Protein AF-A0A1W9PJG3-F1 (afdb_monomer_lite)

Secondary structure (DSSP, 8-state):
--HHHHHHTT-EEE-TTSSEEEPPP------TTGGGGHHHHSSSPEEEEETTTGGGS---GGGEEEE--SS----BHHHHHHHHHH-SS---EEEEESHHHHHHHHHHHHHHT--EEEEESSS--SGGG-SEEEEEETTEEEEEE----S----HHHHHHHHHHHHTT-PPPPHHHHHHHHHHHHHHHHHHHHTT---------HHHHHHHHHHHHGGGHHHHHHHHHHH-PPP---HHHHHHHHHHHHHHHHHHHHHHHHHTTHHHHHTTS-HHHHHHHHHHGGGS-SS--HHHHHHHTT-HHHHHHHHHHHHHHTT---

Structure (mmCIF, N/CA/C/O backbone):
data_AF-A0A1W9PJG3-F1
#
_entry.id   AF-A0A1W9PJG3-F1
#
loop_
_atom_site.group_PDB
_atom_site.id
_atom_site.type_symbol
_atom_site.label_atom_id
_atom_site.label_alt_id
_atom_site.label_comp_id
_atom_site.label_asym_id
_atom_site.label_entity_id
_atom_site.label_seq_id
_atom_site.pdbx_PDB_ins_code
_atom_site.Cartn_x
_atom_site.Cartn_y
_atom_site.Cartn_z
_atom_site.occupancy
_atom_site.B_iso_or_equiv
_atom_site.auth_seq_id
_atom_site.auth_comp_id
_atom_site.auth_asym_id
_atom_site.auth_atom_id
_atom_site.pdbx_PDB_model_num
ATOM 1 N N . MET A 1 1 ? -5.455 -23.254 -1.696 1.00 36.19 1 MET A N 1
ATOM 2 C CA . MET A 1 1 ? -4.516 -22.138 -1.493 1.00 36.19 1 MET A CA 1
ATOM 3 C C . MET A 1 1 ? -4.972 -20.814 -2.132 1.00 36.19 1 MET A C 1
ATOM 5 O O . MET A 1 1 ? -4.404 -19.806 -1.765 1.00 36.19 1 MET A O 1
ATOM 9 N N . TRP A 1 2 ? -6.009 -20.754 -3.000 1.00 40.84 2 TRP A N 1
ATOM 10 C CA . TRP A 1 2 ? -6.452 -19.476 -3.623 1.00 40.84 2 TRP A CA 1
ATOM 11 C C . TRP A 1 2 ? -7.976 -19.276 -3.792 1.00 40.84 2 TRP A C 1
ATOM 13 O O . TRP A 1 2 ? -8.399 -18.352 -4.481 1.00 40.84 2 TRP A O 1
ATOM 23 N N . LYS A 1 3 ? -8.831 -20.094 -3.155 1.00 38.19 3 LYS A N 1
ATOM 24 C CA . LYS A 1 3 ? -10.289 -20.100 -3.426 1.00 38.19 3 LYS A CA 1
ATOM 25 C C . LYS A 1 3 ? -10.962 -18.727 -3.263 1.00 38.19 3 LYS A C 1
ATOM 27 O O . LYS A 1 3 ? -11.782 -18.357 -4.092 1.00 38.19 3 LYS A O 1
ATOM 32 N N . LEU A 1 4 ? -10.563 -17.941 -2.261 1.00 40.38 4 LEU A N 1
ATOM 33 C CA . LEU A 1 4 ? -11.134 -16.611 -2.015 1.00 40.38 4 LEU A CA 1
ATOM 34 C C . LEU A 1 4 ? -10.743 -15.578 -3.094 1.00 40.38 4 LEU A C 1
ATOM 36 O O . LEU A 1 4 ? -11.525 -14.682 -3.411 1.00 40.38 4 LEU A O 1
ATOM 40 N N . PHE A 1 5 ? -9.544 -15.701 -3.676 1.00 42.94 5 PHE A N 1
ATOM 41 C CA . PHE A 1 5 ? -9.080 -14.820 -4.750 1.00 42.94 5 PHE A CA 1
ATOM 42 C C . PHE A 1 5 ? -9.839 -15.111 -6.046 1.00 42.94 5 PHE A C 1
ATOM 44 O O . PHE A 1 5 ? -10.380 -14.190 -6.653 1.00 42.94 5 PHE A O 1
ATOM 51 N N . ASP A 1 6 ? -9.975 -16.377 -6.432 1.00 52.06 6 ASP A N 1
ATOM 52 C CA . ASP A 1 6 ? -10.710 -16.756 -7.647 1.00 52.06 6 ASP A CA 1
ATOM 53 C C . ASP A 1 6 ? -12.203 -16.385 -7.569 1.00 52.06 6 ASP A C 1
ATOM 55 O O . ASP A 1 6 ? -12.835 -16.063 -8.575 1.00 52.06 6 ASP A O 1
ATOM 59 N N . GLU A 1 7 ? -12.766 -16.351 -6.359 1.00 54.91 7 GLU A N 1
ATOM 60 C CA . GLU A 1 7 ? -14.172 -16.033 -6.123 1.00 54.91 7 GLU A CA 1
ATOM 61 C C . GLU A 1 7 ? -14.529 -14.543 -6.247 1.00 54.91 7 GLU A C 1
ATOM 63 O O . GLU A 1 7 ? -15.710 -14.234 -6.400 1.00 54.91 7 GLU A O 1
ATOM 68 N N . ILE A 1 8 ? -13.578 -13.606 -6.181 1.00 54.88 8 ILE A N 1
ATOM 69 C CA . ILE A 1 8 ? -13.879 -12.155 -6.101 1.00 54.88 8 ILE A CA 1
ATOM 70 C C . ILE A 1 8 ? -13.424 -11.394 -7.358 1.00 54.88 8 ILE A C 1
ATOM 72 O O . ILE A 1 8 ? -13.927 -10.319 -7.687 1.00 54.88 8 ILE A O 1
ATOM 76 N N . VAL A 1 9 ? -12.493 -11.968 -8.105 1.00 58.34 9 VAL A N 1
ATOM 77 C CA . VAL A 1 9 ? -11.809 -11.356 -9.242 1.00 58.34 9 VAL A CA 1
ATOM 78 C C . VAL A 1 9 ? -12.692 -11.279 -10.483 1.00 58.34 9 VAL A C 1
ATOM 80 O O . VAL A 1 9 ? -13.326 -12.254 -10.863 1.00 58.34 9 VAL A O 1
ATOM 83 N N . GLY A 1 10 ? -12.724 -10.123 -11.153 1.00 63.19 10 GLY A N 1
ATOM 84 C CA . GLY A 1 10 ? -13.566 -9.923 -12.338 1.00 63.19 10 GLY A CA 1
ATOM 85 C C . GLY A 1 10 ? -15.056 -9.736 -12.025 1.00 63.19 10 GLY A C 1
ATOM 86 O O . GLY A 1 10 ? -15.847 -9.542 -12.948 1.00 63.19 10 GLY A O 1
ATOM 87 N N . LYS A 1 11 ? -15.468 -9.770 -10.746 1.00 73.62 11 LYS A N 1
ATOM 88 C CA . LYS A 1 11 ? -16.873 -9.600 -10.361 1.00 73.62 11 LYS A CA 1
ATOM 89 C C . LYS A 1 11 ? -17.293 -8.137 -10.336 1.00 73.62 11 LYS A C 1
ATOM 91 O O . LYS A 1 11 ? -16.550 -7.240 -9.939 1.00 73.62 11 LYS A O 1
ATOM 96 N N . THR A 1 12 ? -18.546 -7.928 -10.718 1.00 75.25 12 THR A N 1
ATOM 97 C CA . THR A 1 12 ? -19.243 -6.651 -10.594 1.00 75.25 12 THR A CA 1
ATOM 98 C C . THR A 1 12 ? -20.114 -6.680 -9.342 1.00 75.25 12 THR A C 1
ATOM 100 O O . THR A 1 12 ? -20.941 -7.571 -9.174 1.00 75.25 12 THR A O 1
ATOM 103 N N . ILE A 1 13 ? -19.923 -5.707 -8.459 1.00 78.69 13 ILE A N 1
ATOM 104 C CA . ILE A 1 13 ? -20.579 -5.585 -7.161 1.00 78.69 13 ILE A CA 1
ATOM 105 C C . ILE A 1 13 ? -21.492 -4.359 -7.208 1.00 78.69 13 ILE A C 1
ATOM 107 O O . ILE A 1 13 ? -21.027 -3.228 -7.370 1.00 78.69 13 ILE A O 1
ATOM 111 N N . LYS A 1 14 ? -22.800 -4.569 -7.038 1.00 77.56 14 LYS A N 1
ATOM 112 C CA . LYS A 1 14 ? -23.733 -3.480 -6.726 1.00 77.56 14 LYS A CA 1
ATOM 113 C C . LYS A 1 14 ? -23.545 -3.128 -5.253 1.00 77.56 14 LYS A C 1
ATOM 115 O O . LYS A 1 14 ? -23.873 -3.933 -4.391 1.00 77.56 14 LYS A O 1
ATOM 120 N N . CYS A 1 15 ? -22.943 -1.976 -4.981 1.00 69.56 15 CYS A N 1
ATOM 121 C CA . CYS A 1 15 ? -22.614 -1.559 -3.624 1.00 69.56 15 CYS A CA 1
ATOM 122 C C . CYS A 1 15 ? -23.760 -0.753 -3.012 1.00 69.56 15 CYS A C 1
ATOM 124 O O . CYS A 1 15 ? -24.433 0.016 -3.699 1.00 69.56 15 CYS A O 1
ATOM 126 N N . GLU A 1 16 ? -23.913 -0.867 -1.698 1.00 64.25 16 GLU A N 1
ATOM 127 C CA . GLU A 1 16 ? -24.859 -0.095 -0.886 1.00 64.25 16 GLU A CA 1
ATOM 128 C C . GLU A 1 16 ? -24.642 1.425 -0.994 1.00 64.25 16 GLU A C 1
ATOM 130 O O . GLU A 1 16 ? -25.547 2.203 -0.715 1.00 64.25 16 GLU A O 1
ATOM 135 N N . CYS A 1 17 ? -23.480 1.874 -1.490 1.00 72.88 17 CYS A N 1
ATOM 136 C CA . CYS A 1 17 ? -23.232 3.283 -1.812 1.00 72.88 17 CYS A CA 1
ATOM 137 C C . CYS A 1 17 ? -23.979 3.792 -3.066 1.00 72.88 17 CYS A C 1
ATOM 139 O O . CYS A 1 17 ? -23.801 4.945 -3.463 1.00 72.88 17 CYS A O 1
ATOM 141 N N . GLY A 1 18 ? -24.762 2.935 -3.732 1.00 70.00 18 GLY A N 1
ATOM 142 C CA . GLY A 1 18 ? -25.510 3.256 -4.951 1.00 70.00 18 GLY A CA 1
ATOM 143 C C . GLY A 1 18 ? -24.679 3.203 -6.236 1.00 70.00 18 GLY A C 1
ATOM 144 O O . GLY A 1 18 ? -25.197 3.494 -7.312 1.00 70.00 18 GLY A O 1
ATOM 145 N N . ARG A 1 19 ? -23.394 2.827 -6.154 1.00 69.38 19 ARG A N 1
ATOM 146 C CA . ARG A 1 19 ? -22.499 2.679 -7.312 1.00 69.38 19 ARG A CA 1
ATOM 147 C C . ARG A 1 19 ? -22.237 1.215 -7.638 1.00 69.38 19 ARG A C 1
ATOM 149 O O . ARG A 1 19 ? -22.293 0.328 -6.784 1.00 69.38 19 ARG A O 1
ATOM 156 N N . VAL A 1 20 ? -21.888 0.981 -8.896 1.00 71.44 20 VAL A N 1
ATOM 157 C CA . VAL A 1 20 ? -21.397 -0.308 -9.378 1.00 71.44 20 VAL A CA 1
ATOM 158 C C . VAL A 1 20 ? -19.874 -0.313 -9.275 1.00 71.44 20 VAL A C 1
ATOM 160 O O . VAL A 1 20 ? -19.207 0.541 -9.857 1.00 71.44 20 VAL A O 1
ATOM 163 N N . HIS A 1 21 ? -19.326 -1.261 -8.522 1.00 61.06 21 HIS A N 1
ATOM 164 C CA . HIS A 1 21 ? -17.888 -1.473 -8.386 1.00 61.06 21 HIS A CA 1
ATOM 165 C C . HIS A 1 21 ? -17.486 -2.712 -9.172 1.00 61.06 21 HIS A C 1
ATOM 167 O O . HIS A 1 21 ? -18.188 -3.714 -9.144 1.00 61.06 21 HIS A O 1
ATOM 173 N N . ILE A 1 22 ? -16.351 -2.662 -9.856 1.00 62.59 22 ILE A N 1
ATOM 174 C CA . ILE A 1 22 ? -15.828 -3.797 -10.618 1.00 62.59 22 ILE A CA 1
ATOM 175 C C . ILE A 1 22 ? -14.481 -4.166 -10.011 1.00 62.59 22 ILE A C 1
ATOM 177 O O . ILE A 1 22 ? -13.624 -3.298 -9.841 1.00 62.59 22 ILE A O 1
ATOM 181 N N . VAL A 1 23 ? -14.302 -5.440 -9.669 1.00 59.00 23 VAL A N 1
ATOM 182 C CA . VAL A 1 23 ? -13.004 -5.975 -9.257 1.00 59.00 23 VAL A CA 1
ATOM 183 C C . VAL A 1 23 ? -12.217 -6.306 -10.531 1.00 59.00 23 VAL A C 1
ATOM 185 O O . VAL A 1 23 ? -12.669 -7.159 -11.294 1.00 59.00 23 VAL A O 1
ATOM 188 N N . PRO A 1 24 ? -11.065 -5.664 -10.796 1.00 59.16 24 PRO A N 1
ATOM 189 C CA . PRO A 1 24 ? -10.288 -5.901 -12.014 1.00 59.16 24 PRO A CA 1
ATOM 190 C C . PRO A 1 24 ? -9.875 -7.369 -12.132 1.00 59.16 24 PRO A C 1
ATOM 192 O O . PRO A 1 24 ? -9.535 -7.994 -11.125 1.00 59.16 24 PRO A O 1
ATOM 195 N N . LYS A 1 25 ? -9.872 -7.927 -13.345 1.00 65.12 25 LYS A N 1
ATOM 196 C CA . LYS A 1 25 ? -9.282 -9.244 -13.601 1.00 65.12 25 LYS A CA 1
ATOM 197 C C . LYS A 1 25 ? -7.777 -9.077 -13.812 1.00 65.12 25 LYS A C 1
ATOM 199 O O . LYS A 1 25 ? -7.369 -8.275 -14.638 1.00 65.12 25 LYS A O 1
ATOM 204 N N . ILE A 1 26 ? -6.979 -9.778 -13.013 1.00 62.91 26 ILE A N 1
ATOM 205 C CA . ILE A 1 26 ? -5.509 -9.734 -13.038 1.00 62.91 26 ILE A CA 1
ATOM 206 C C . ILE A 1 26 ? -5.040 -11.143 -12.767 1.00 62.91 26 ILE A C 1
ATOM 208 O O . ILE A 1 26 ? -5.485 -11.743 -11.782 1.00 62.91 26 ILE A O 1
ATOM 212 N N . ASP A 1 27 ? -4.132 -11.617 -13.591 1.00 61.94 27 ASP A N 1
ATOM 213 C CA . ASP A 1 27 ? -3.524 -12.920 -13.416 1.00 61.94 27 ASP A CA 1
ATOM 214 C C . ASP A 1 27 ? -2.181 -12.725 -12.704 1.00 61.94 27 ASP A C 1
ATOM 216 O O . ASP A 1 27 ? -1.397 -11.843 -13.058 1.00 61.94 27 ASP A O 1
ATOM 220 N N . PHE A 1 28 ? -1.956 -13.496 -11.641 1.00 58.34 28 PHE A N 1
ATOM 221 C CA . PHE A 1 28 ? -0.690 -13.514 -10.915 1.00 58.34 28 PHE A CA 1
ATOM 222 C C . PHE A 1 28 ? 0.051 -14.784 -11.304 1.00 58.34 28 PHE A C 1
ATOM 224 O O . PHE A 1 28 ? -0.503 -15.877 -11.195 1.00 58.34 28 PHE A O 1
ATOM 231 N N . VAL A 1 29 ? 1.293 -14.635 -11.753 1.00 55.56 29 VAL A N 1
ATOM 232 C CA . VAL A 1 29 ? 2.140 -15.753 -12.167 1.00 55.56 29 VAL A CA 1
ATOM 233 C C . VAL A 1 29 ? 3.398 -15.736 -11.315 1.00 55.56 29 VAL A C 1
ATOM 235 O O . VAL A 1 29 ? 4.101 -14.729 -11.258 1.00 55.56 29 VAL A O 1
ATOM 238 N N . PHE A 1 30 ? 3.649 -16.853 -10.639 1.00 53.94 30 PHE A N 1
ATOM 239 C CA . PHE A 1 30 ? 4.848 -17.090 -9.846 1.00 53.94 30 PHE A CA 1
ATOM 240 C C . PHE A 1 30 ? 5.540 -18.315 -10.428 1.00 53.94 30 PHE A C 1
ATOM 242 O O . PHE A 1 30 ? 5.021 -19.425 -10.332 1.00 53.94 30 PHE A O 1
ATOM 249 N N . GLU A 1 31 ? 6.687 -18.102 -11.059 1.00 52.38 31 GLU A N 1
ATOM 250 C CA . GLU A 1 31 ? 7.469 -19.160 -11.686 1.00 52.38 31 GLU A CA 1
ATOM 251 C C . GLU A 1 31 ? 8.951 -18.890 -11.430 1.00 52.38 31 GLU A C 1
ATOM 253 O O . GLU A 1 31 ? 9.433 -17.766 -11.607 1.00 52.38 31 GLU A O 1
ATOM 258 N N . ASP A 1 32 ? 9.664 -19.913 -10.963 1.00 50.78 32 ASP A N 1
ATOM 259 C CA . ASP A 1 32 ? 11.095 -19.804 -10.706 1.00 50.78 32 ASP A CA 1
ATOM 260 C C . ASP A 1 32 ? 11.864 -19.627 -12.021 1.00 50.78 32 ASP A C 1
ATOM 262 O O . ASP A 1 32 ? 11.580 -20.274 -13.028 1.00 50.78 32 ASP A O 1
ATOM 266 N N . GLY A 1 33 ? 12.834 -18.714 -12.031 1.00 62.12 33 GLY A N 1
ATOM 267 C CA . GLY A 1 33 ? 13.672 -18.460 -13.204 1.00 62.12 33 GLY A CA 1
ATOM 268 C C . GLY A 1 33 ? 12.980 -17.803 -14.409 1.00 62.12 33 GLY A C 1
ATOM 269 O O . GLY A 1 33 ? 13.635 -17.645 -15.441 1.00 62.12 33 GLY A O 1
ATOM 270 N N . ILE A 1 34 ? 11.719 -17.359 -14.301 1.00 70.62 34 ILE A N 1
ATOM 271 C CA . ILE A 1 34 ? 10.967 -16.747 -15.418 1.00 70.62 34 ILE A CA 1
ATOM 272 C C . ILE A 1 34 ? 11.655 -15.511 -16.023 1.00 70.62 34 ILE A C 1
ATOM 274 O O . ILE A 1 34 ? 11.485 -15.224 -17.207 1.00 70.62 34 ILE A O 1
ATOM 278 N N . SER A 1 35 ? 12.499 -14.812 -15.254 1.00 71.50 35 SER A N 1
ATOM 279 C CA . SER A 1 35 ? 13.315 -13.697 -15.754 1.00 71.50 35 SER A CA 1
ATOM 280 C C . SER A 1 35 ? 14.202 -14.089 -16.938 1.00 71.50 35 SER A C 1
ATOM 282 O O . SER A 1 35 ? 14.468 -13.243 -17.785 1.00 71.50 35 SER A O 1
ATOM 284 N N . LYS A 1 36 ? 14.615 -15.361 -17.037 1.00 77.88 36 LYS A N 1
ATOM 285 C CA . LYS A 1 36 ? 15.442 -15.898 -18.130 1.00 77.88 36 LYS A CA 1
ATOM 286 C C . LYS A 1 36 ? 14.659 -16.255 -19.394 1.00 77.88 36 LYS A C 1
ATOM 288 O O . LYS A 1 36 ? 15.276 -16.654 -20.364 1.00 77.88 36 LYS A O 1
ATOM 293 N N . ASN A 1 37 ? 13.330 -16.167 -19.369 1.00 74.75 37 ASN A N 1
ATOM 294 C CA . ASN A 1 37 ? 12.458 -16.508 -20.498 1.00 74.75 37 ASN A CA 1
ATOM 295 C C . ASN A 1 37 ? 11.345 -15.464 -20.694 1.00 74.75 37 ASN A C 1
ATOM 297 O O . ASN A 1 37 ? 10.317 -15.743 -21.319 1.00 74.75 37 ASN A O 1
ATOM 301 N N . LEU A 1 38 ? 11.523 -14.258 -20.152 1.00 77.75 38 LEU A N 1
ATOM 302 C CA . LEU A 1 38 ? 10.471 -13.246 -20.068 1.00 77.75 38 LEU A CA 1
ATOM 303 C C . LEU A 1 38 ? 9.986 -12.802 -21.459 1.00 77.75 38 LEU A C 1
ATOM 305 O O . LEU A 1 38 ? 8.792 -12.581 -21.663 1.00 77.75 38 LEU A O 1
ATOM 309 N N . GLY A 1 39 ? 10.895 -12.754 -22.436 1.00 79.81 39 GLY A N 1
ATOM 310 C CA . GLY A 1 39 ? 10.590 -12.505 -23.843 1.00 79.81 39 GLY A CA 1
ATOM 311 C C . GLY A 1 39 ? 9.705 -13.563 -24.507 1.00 79.81 39 GLY A C 1
ATOM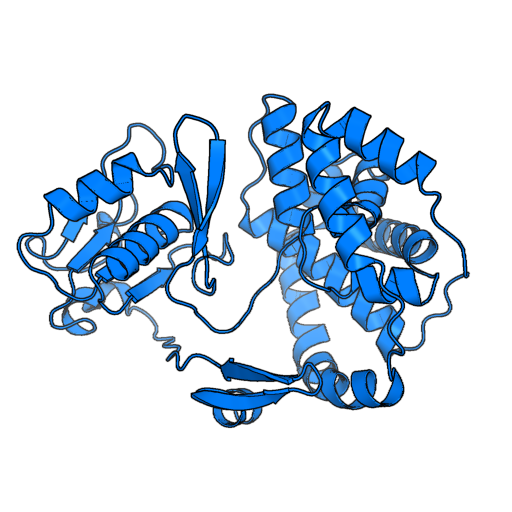 312 O O . GLY A 1 39 ? 8.946 -13.234 -25.412 1.00 79.81 39 GLY A O 1
ATOM 313 N N . SER A 1 40 ? 9.778 -14.819 -24.071 1.00 79.94 40 SER A N 1
ATOM 314 C CA . SER A 1 40 ? 8.923 -15.900 -24.586 1.00 79.94 40 SER A CA 1
ATOM 315 C C . SER A 1 40 ? 7.568 -15.939 -23.880 1.00 79.94 40 SER A C 1
ATOM 317 O O . SER A 1 40 ? 6.567 -16.340 -24.476 1.00 79.94 40 SER A O 1
ATOM 319 N N . PHE A 1 41 ? 7.533 -15.509 -22.616 1.00 77.12 41 PHE A N 1
ATOM 320 C CA . PHE A 1 41 ? 6.313 -15.399 -21.823 1.00 77.12 41 PHE A CA 1
ATOM 321 C C . PHE A 1 41 ? 5.388 -14.291 -22.353 1.00 77.12 41 PHE A C 1
ATOM 323 O O . PHE A 1 41 ? 4.202 -14.531 -22.579 1.00 77.12 41 PHE A O 1
ATOM 330 N N . PHE A 1 42 ? 5.942 -13.104 -22.615 1.00 79.00 42 PHE A N 1
ATOM 331 C CA . PHE A 1 42 ? 5.238 -11.983 -23.244 1.00 79.00 42 PHE A CA 1
ATOM 332 C C . PHE A 1 42 ? 5.542 -11.954 -24.744 1.00 79.00 42 PHE A C 1
ATOM 334 O O . PHE A 1 42 ? 6.650 -11.607 -25.163 1.00 79.00 42 PHE A O 1
ATOM 341 N N . LYS A 1 43 ? 4.570 -12.355 -25.564 1.00 79.62 43 LYS A N 1
ATOM 342 C CA . LYS A 1 43 ? 4.767 -12.654 -26.990 1.00 79.62 43 LYS A CA 1
ATOM 343 C C . LYS A 1 43 ? 4.967 -11.410 -27.849 1.00 79.62 43 LYS A C 1
ATOM 345 O O . LYS A 1 43 ? 5.875 -11.388 -28.673 1.00 79.62 43 LYS A O 1
ATOM 350 N N . ASP A 1 44 ? 4.146 -10.386 -27.639 1.00 87.50 44 ASP A N 1
ATOM 351 C CA . ASP A 1 44 ? 4.041 -9.230 -28.542 1.00 87.50 44 ASP A CA 1
ATOM 352 C C . ASP A 1 44 ? 4.236 -7.888 -27.832 1.00 87.50 44 ASP A C 1
ATOM 354 O O . ASP A 1 44 ? 4.366 -6.850 -28.485 1.00 87.50 44 ASP A O 1
ATOM 358 N N . GLU A 1 45 ? 4.264 -7.898 -26.505 1.00 91.62 45 GLU A N 1
ATOM 359 C CA . GLU A 1 45 ? 4.322 -6.716 -25.666 1.00 91.62 45 GLU A CA 1
ATOM 360 C C . GLU A 1 45 ? 5.664 -5.986 -25.777 1.00 91.62 45 GLU A C 1
ATOM 362 O O . GLU A 1 45 ? 6.702 -6.572 -26.112 1.00 91.62 45 GLU A O 1
ATOM 367 N N . ILE A 1 46 ? 5.623 -4.683 -25.481 1.00 95.12 46 ILE A N 1
ATOM 368 C CA . ILE A 1 46 ? 6.807 -3.828 -25.387 1.00 95.12 46 ILE A CA 1
ATOM 369 C C . ILE A 1 46 ? 7.194 -3.654 -23.921 1.00 95.12 46 ILE A C 1
ATOM 371 O O . ILE A 1 46 ? 6.382 -3.264 -23.080 1.00 95.12 46 ILE A O 1
ATOM 375 N N . PHE A 1 47 ? 8.460 -3.907 -23.623 1.00 93.62 47 PHE A N 1
ATOM 376 C CA . PHE A 1 47 ? 9.019 -3.830 -22.286 1.00 93.62 47 PHE A CA 1
ATOM 377 C C . PHE A 1 47 ? 9.539 -2.428 -21.978 1.00 93.62 47 PHE A C 1
ATOM 379 O O . PHE A 1 47 ? 10.201 -1.808 -22.806 1.00 93.62 47 PHE A O 1
ATOM 386 N N . ILE A 1 48 ? 9.286 -1.938 -20.768 1.00 94.81 48 ILE A N 1
ATOM 387 C CA . ILE A 1 48 ? 9.836 -0.687 -20.241 1.00 94.81 48 ILE A CA 1
ATOM 388 C C . ILE A 1 48 ? 10.766 -1.035 -19.082 1.00 94.81 48 ILE A C 1
ATOM 390 O O . ILE A 1 48 ? 10.303 -1.520 -18.050 1.00 94.81 48 ILE A O 1
ATOM 394 N N . ALA A 1 49 ? 12.060 -0.783 -19.238 1.00 92.69 49 ALA A N 1
ATOM 395 C CA . ALA A 1 49 ? 13.086 -1.113 -18.250 1.00 92.69 49 ALA A CA 1
ATOM 396 C C . ALA A 1 49 ? 14.018 0.082 -18.002 1.00 92.69 49 ALA A C 1
ATOM 398 O O . ALA A 1 49 ? 13.941 1.094 -18.700 1.00 92.69 49 ALA A O 1
ATOM 399 N N . ASP A 1 50 ? 14.910 -0.029 -17.021 1.00 90.69 50 ASP A N 1
ATOM 400 C CA . ASP A 1 50 ? 16.053 0.875 -16.878 1.00 90.69 50 ASP A CA 1
ATOM 401 C C . ASP A 1 50 ? 17.373 0.127 -17.108 1.00 90.69 50 ASP A C 1
ATOM 403 O O . ASP A 1 50 ? 17.402 -1.090 -17.310 1.00 90.69 50 ASP A O 1
ATOM 407 N N . LYS A 1 51 ? 18.483 0.868 -17.086 1.00 89.19 51 LYS A N 1
ATOM 408 C CA . LYS A 1 51 ? 19.832 0.315 -17.278 1.00 89.19 51 LYS A CA 1
ATOM 409 C C . LYS A 1 51 ? 20.229 -0.751 -16.245 1.00 89.19 51 LYS A C 1
ATOM 411 O O . LYS A 1 51 ? 21.152 -1.513 -16.506 1.00 89.19 51 LYS A O 1
ATOM 416 N N . ASN A 1 52 ? 19.580 -0.781 -15.080 1.00 86.25 52 ASN A N 1
ATOM 417 C CA . ASN A 1 52 ? 19.883 -1.707 -13.991 1.00 86.25 52 ASN A CA 1
ATOM 418 C C . ASN A 1 52 ? 19.025 -2.973 -14.081 1.00 86.25 52 ASN A C 1
ATOM 420 O O . ASN A 1 52 ? 19.510 -4.053 -13.765 1.00 86.25 52 ASN A O 1
ATOM 424 N N . THR A 1 53 ? 17.758 -2.852 -14.488 1.00 87.31 53 THR A N 1
ATOM 425 C CA . THR A 1 53 ? 16.822 -3.981 -14.564 1.00 87.31 53 THR A CA 1
ATOM 426 C C . THR A 1 53 ? 16.898 -4.720 -15.888 1.00 87.31 53 THR A C 1
ATOM 428 O O . THR A 1 53 ? 16.724 -5.935 -15.900 1.00 87.31 53 THR A O 1
ATOM 431 N N . PHE A 1 54 ? 17.202 -4.025 -16.987 1.00 90.75 54 PHE A N 1
ATOM 432 C CA . PHE A 1 54 ? 17.306 -4.642 -18.308 1.00 90.75 54 PHE A CA 1
ATOM 433 C C . PHE A 1 54 ? 18.350 -5.776 -18.381 1.00 90.75 54 PHE A C 1
ATOM 435 O O . PHE A 1 54 ? 18.006 -6.836 -18.894 1.00 90.75 54 PHE A O 1
ATOM 442 N N . PRO A 1 55 ? 19.570 -5.653 -17.815 1.00 88.62 55 PRO A N 1
ATOM 443 C CA . PRO A 1 55 ? 20.555 -6.740 -17.852 1.00 88.62 55 PRO A CA 1
ATOM 444 C C . PRO A 1 55 ? 20.177 -7.986 -17.033 1.00 88.62 55 PRO A C 1
ATOM 446 O O . PRO A 1 55 ? 20.867 -8.998 -17.116 1.00 88.62 55 PRO A O 1
ATOM 449 N N . LEU A 1 56 ? 19.131 -7.913 -16.202 1.00 84.25 56 LEU A N 1
ATOM 450 C CA . LEU A 1 56 ? 18.721 -8.992 -15.293 1.00 84.25 56 LEU A CA 1
ATOM 451 C C . LEU A 1 56 ? 17.650 -9.913 -15.892 1.00 84.25 56 LEU A C 1
ATOM 453 O O . LEU A 1 56 ? 17.229 -10.871 -15.241 1.00 84.25 56 LEU A O 1
ATOM 457 N N . VAL A 1 57 ? 17.177 -9.603 -17.097 1.00 83.81 57 VAL A N 1
ATOM 458 C CA . VAL A 1 57 ? 16.063 -10.282 -17.760 1.00 83.81 57 VAL A CA 1
ATOM 459 C C . VAL A 1 57 ? 16.432 -10.631 -19.194 1.00 83.81 57 VAL A C 1
ATOM 461 O O . VAL A 1 57 ? 17.177 -9.908 -19.849 1.00 83.81 57 VAL A O 1
ATOM 464 N N . ASP A 1 58 ? 15.871 -11.724 -19.696 1.00 87.38 58 ASP A N 1
ATOM 465 C CA . ASP A 1 58 ? 15.970 -12.097 -21.101 1.00 87.38 58 ASP A CA 1
ATOM 466 C C . ASP A 1 58 ? 14.734 -11.598 -21.855 1.00 87.38 58 ASP A C 1
ATOM 468 O O . ASP A 1 58 ? 13.649 -12.191 -21.793 1.00 87.38 58 ASP A O 1
ATOM 472 N N . VAL A 1 59 ? 14.887 -10.454 -22.523 1.00 88.44 59 VAL A N 1
ATOM 473 C CA . VAL A 1 59 ? 13.871 -9.863 -23.399 1.00 88.44 59 VAL A CA 1
ATOM 474 C C . VAL A 1 59 ? 14.512 -9.391 -24.705 1.00 88.44 59 VAL A C 1
ATOM 476 O O . VAL A 1 59 ? 15.641 -8.894 -24.681 1.00 88.44 59 VAL A O 1
ATOM 479 N N . PRO A 1 60 ? 13.815 -9.484 -25.853 1.00 88.12 60 PRO A N 1
ATOM 480 C CA . PRO A 1 60 ? 14.399 -9.072 -27.123 1.00 88.12 60 PRO A CA 1
ATOM 481 C C . PRO A 1 60 ? 14.667 -7.567 -27.163 1.00 88.12 60 PRO A C 1
ATOM 483 O O . PRO A 1 60 ? 13.789 -6.758 -26.843 1.00 88.12 60 PRO A O 1
ATOM 486 N N . GLY A 1 61 ? 15.878 -7.188 -27.580 1.00 86.69 61 GLY A N 1
ATOM 487 C CA . GLY A 1 61 ? 16.351 -5.800 -27.583 1.00 86.69 61 GLY A CA 1
ATOM 488 C C . GLY A 1 61 ? 15.495 -4.856 -28.436 1.00 86.69 61 GLY A C 1
ATOM 489 O O . GLY A 1 61 ? 15.359 -3.674 -28.136 1.00 86.69 61 GLY A O 1
ATOM 490 N N . GLU A 1 62 ? 14.859 -5.374 -29.482 1.00 89.06 62 GLU A N 1
ATOM 491 C CA . GLU A 1 62 ? 13.951 -4.635 -30.356 1.00 89.06 62 GLU A CA 1
ATOM 492 C C . GLU A 1 62 ? 12.563 -4.383 -29.744 1.00 89.06 62 GLU A C 1
ATOM 494 O O . GLU A 1 62 ? 11.813 -3.547 -30.257 1.00 89.06 62 GLU A O 1
ATOM 499 N N . ARG A 1 63 ? 12.224 -5.080 -28.649 1.00 91.62 63 ARG A N 1
ATOM 500 C CA . ARG A 1 63 ? 10.957 -4.948 -27.914 1.00 91.62 63 ARG A CA 1
ATOM 501 C C . ARG A 1 63 ? 11.110 -4.249 -26.569 1.00 91.62 63 ARG A C 1
ATOM 503 O O . ARG A 1 63 ? 10.148 -4.216 -25.810 1.00 91.62 63 ARG A O 1
ATOM 510 N N . VAL A 1 64 ? 12.269 -3.669 -26.261 1.00 93.62 64 VAL A N 1
ATOM 511 C CA . VAL A 1 64 ? 12.501 -2.962 -24.996 1.00 93.62 64 VAL A CA 1
ATOM 512 C C . VAL A 1 64 ? 12.792 -1.480 -25.218 1.00 93.62 64 VAL A C 1
ATOM 514 O O . VAL A 1 64 ? 13.562 -1.083 -26.090 1.00 93.62 64 VAL A O 1
ATOM 517 N N . ILE A 1 65 ? 12.173 -0.647 -24.391 1.00 95.12 65 ILE A N 1
ATOM 518 C CA . ILE A 1 65 ? 12.503 0.762 -24.215 1.00 95.12 65 ILE A CA 1
ATOM 519 C C . ILE A 1 65 ? 13.243 0.872 -22.884 1.00 95.12 65 ILE A C 1
ATOM 521 O O . ILE A 1 65 ? 12.668 0.633 -21.820 1.00 95.12 65 ILE A O 1
ATOM 525 N N . VAL A 1 66 ? 14.523 1.234 -22.951 1.00 93.81 66 VAL A N 1
ATOM 526 C CA . VAL A 1 66 ? 15.364 1.438 -21.769 1.00 93.81 66 VAL A CA 1
ATOM 527 C C . VAL A 1 66 ? 15.400 2.925 -21.437 1.00 93.81 66 VAL A C 1
ATOM 529 O O . VAL A 1 66 ? 15.911 3.732 -22.215 1.00 93.81 66 VAL A O 1
ATOM 532 N N . LEU A 1 67 ? 14.853 3.294 -20.281 1.00 91.12 67 LEU A N 1
ATOM 533 C CA . LEU A 1 67 ? 14.915 4.659 -19.770 1.00 91.12 67 LEU A CA 1
ATOM 534 C C . LEU A 1 67 ? 16.268 4.886 -19.090 1.00 91.12 67 LEU A C 1
ATOM 536 O O . LEU A 1 67 ? 16.600 4.239 -18.094 1.00 91.12 67 LEU A O 1
ATOM 540 N N . ASN A 1 68 ? 17.050 5.814 -19.639 1.00 79.50 68 ASN A N 1
ATOM 541 C CA . ASN A 1 68 ? 18.383 6.134 -19.144 1.00 79.50 68 ASN A CA 1
ATOM 542 C C . ASN A 1 68 ? 18.339 7.332 -18.183 1.00 79.50 68 ASN A C 1
ATOM 544 O O . ASN A 1 68 ? 17.939 8.436 -18.561 1.00 79.50 68 ASN A O 1
ATOM 548 N N . ASP A 1 69 ? 18.797 7.102 -16.951 1.00 68.50 69 ASP A N 1
ATOM 549 C CA . ASP A 1 69 ? 19.081 8.132 -15.946 1.00 68.50 69 ASP A CA 1
ATOM 550 C C . ASP A 1 69 ? 20.449 7.880 -15.288 1.00 68.50 69 ASP A C 1
ATOM 552 O O . ASP A 1 69 ? 20.954 6.749 -15.275 1.00 68.50 69 ASP A O 1
ATOM 556 N N . SER A 1 70 ? 21.079 8.933 -14.756 1.00 56.06 70 SER A N 1
ATOM 557 C CA . SER A 1 70 ? 22.411 8.858 -14.131 1.00 56.06 70 SER A CA 1
ATOM 558 C C . SER A 1 70 ? 22.411 7.996 -12.864 1.00 56.06 70 SER A C 1
ATOM 560 O O . SER A 1 70 ? 23.326 7.190 -12.693 1.00 56.06 70 SER A O 1
ATOM 562 N N . GLU A 1 71 ? 21.343 8.049 -12.062 1.00 61.81 71 GLU A N 1
ATOM 563 C CA . GLU A 1 71 ? 21.232 7.302 -10.797 1.00 61.81 71 GLU A CA 1
ATOM 564 C C . GLU A 1 71 ? 19.934 6.484 -10.670 1.00 61.81 71 GLU A C 1
ATOM 566 O O . GLU A 1 71 ? 19.998 5.283 -10.407 1.00 61.81 71 GLU A O 1
ATOM 571 N N . ARG A 1 72 ? 18.755 7.089 -10.890 1.00 71.81 72 ARG A N 1
ATOM 572 C CA 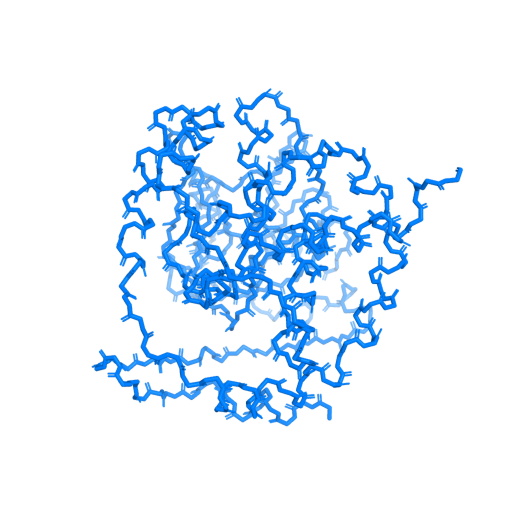. ARG A 1 72 ? 17.444 6.428 -10.727 1.00 71.81 72 ARG A CA 1
ATOM 573 C C . ARG A 1 72 ? 16.381 7.036 -11.641 1.00 71.81 72 ARG A C 1
ATOM 575 O O . ARG A 1 72 ? 16.267 8.253 -11.721 1.00 71.81 72 ARG A O 1
ATOM 582 N N . VAL A 1 73 ? 15.533 6.194 -12.239 1.00 82.31 73 VAL A N 1
ATOM 583 C CA . VAL A 1 73 ? 14.382 6.656 -13.030 1.00 82.31 73 VAL A CA 1
ATOM 584 C C . VAL A 1 73 ? 13.289 7.218 -12.116 1.00 82.31 73 VAL A C 1
ATOM 586 O O . VAL A 1 73 ? 12.772 6.533 -11.223 1.00 82.31 73 VAL A O 1
ATOM 589 N N . LEU A 1 74 ? 12.902 8.468 -12.362 1.00 80.69 74 LEU A N 1
ATOM 590 C CA . LEU A 1 74 ? 11.787 9.128 -11.685 1.00 80.69 74 LEU A CA 1
ATOM 591 C C . LEU A 1 74 ? 10.499 9.018 -12.506 1.00 80.69 74 LEU A C 1
ATOM 593 O O . LEU A 1 74 ? 10.487 9.245 -13.713 1.00 80.69 74 LEU A O 1
ATOM 597 N N . ALA A 1 75 ? 9.391 8.714 -11.829 1.00 83.00 75 ALA A N 1
ATOM 598 C CA . ALA A 1 75 ? 8.057 8.709 -12.421 1.00 83.00 75 ALA A CA 1
ATOM 599 C C . ALA A 1 75 ? 7.578 10.141 -12.713 1.00 83.00 75 ALA A C 1
ATOM 601 O O . ALA A 1 75 ? 6.969 10.789 -11.859 1.00 83.00 75 ALA A O 1
ATOM 602 N N . THR A 1 76 ? 7.858 10.640 -13.918 1.00 82.81 76 THR A N 1
ATOM 603 C CA . THR A 1 76 ? 7.458 11.979 -14.379 1.00 82.81 76 THR A CA 1
ATOM 604 C C . THR A 1 76 ? 6.601 11.909 -15.642 1.00 82.81 76 THR A C 1
ATOM 606 O O . THR A 1 76 ? 6.673 10.951 -16.415 1.00 82.81 76 THR A O 1
ATOM 609 N N . MET A 1 77 ? 5.803 12.952 -15.883 1.00 81.44 77 MET A N 1
ATOM 610 C CA . MET A 1 77 ? 5.039 13.078 -17.129 1.00 81.44 77 MET A CA 1
ATOM 611 C C . MET A 1 77 ? 5.932 13.160 -18.370 1.00 81.44 77 MET A C 1
ATOM 613 O O . MET A 1 77 ? 5.531 12.703 -19.438 1.00 81.44 77 MET A O 1
ATOM 617 N N . ASP A 1 78 ? 7.143 13.697 -18.247 1.00 86.56 78 ASP A N 1
ATOM 618 C CA . ASP A 1 78 ? 8.067 13.780 -19.377 1.00 86.56 78 ASP A CA 1
ATOM 619 C C . ASP A 1 78 ? 8.637 12.411 -19.747 1.00 86.56 78 ASP A C 1
ATOM 621 O O . ASP A 1 78 ? 8.724 12.104 -20.933 1.00 86.56 78 ASP A O 1
ATOM 625 N N . ARG A 1 79 ? 8.880 11.530 -18.766 1.00 89.94 79 ARG A N 1
ATOM 626 C CA . ARG A 1 79 ? 9.219 10.122 -19.037 1.00 89.94 79 ARG A CA 1
ATOM 627 C C . ARG A 1 79 ? 8.060 9.362 -19.675 1.00 89.94 79 ARG A C 1
ATOM 629 O O . ARG A 1 79 ? 8.278 8.548 -20.565 1.00 89.94 79 ARG A O 1
ATOM 636 N N . VAL A 1 80 ? 6.818 9.660 -19.292 1.00 92.69 80 VAL A N 1
ATOM 637 C CA . VAL A 1 80 ? 5.646 9.106 -19.991 1.00 92.69 80 VAL A CA 1
ATOM 638 C C . VAL A 1 80 ? 5.618 9.567 -21.447 1.00 92.69 80 VAL A C 1
ATOM 640 O O . VAL A 1 80 ? 5.468 8.736 -22.339 1.00 92.69 80 VAL A O 1
ATOM 643 N N . LYS A 1 81 ? 5.796 10.866 -21.716 1.00 92.31 81 LYS A N 1
ATOM 644 C CA . LYS A 1 81 ? 5.847 11.398 -23.091 1.00 92.31 81 LYS A CA 1
ATOM 645 C C . LYS A 1 81 ? 6.998 10.795 -23.897 1.00 92.31 81 LYS A C 1
ATOM 647 O O . LYS A 1 81 ? 6.823 10.519 -25.079 1.00 92.31 81 LYS A O 1
ATOM 652 N N . GLU A 1 82 ? 8.151 10.582 -23.270 1.00 93.69 82 GLU A N 1
ATOM 653 C CA . GLU A 1 82 ? 9.301 9.911 -23.877 1.00 93.69 82 GLU A CA 1
ATOM 654 C C . GLU A 1 82 ? 8.953 8.480 -24.293 1.00 93.69 82 GLU A C 1
ATOM 656 O O . GLU A 1 82 ? 9.120 8.142 -25.464 1.00 93.69 82 GLU A O 1
ATOM 661 N N . VAL A 1 83 ? 8.380 7.674 -23.388 1.00 94.31 83 VAL A N 1
ATOM 662 C CA . VAL A 1 83 ? 7.896 6.322 -23.716 1.00 94.31 83 VAL A CA 1
ATOM 663 C C . VAL A 1 83 ? 6.908 6.377 -24.878 1.00 94.31 83 VAL A C 1
ATOM 665 O O . VAL A 1 83 ? 7.088 5.669 -25.864 1.00 94.31 83 VAL A O 1
ATOM 668 N N . LEU A 1 84 ? 5.909 7.263 -24.819 1.00 94.25 84 LEU A N 1
ATOM 669 C CA . LEU A 1 84 ? 4.915 7.418 -25.885 1.00 94.25 84 LEU A CA 1
ATOM 670 C C . LEU A 1 84 ? 5.534 7.779 -27.243 1.00 94.25 84 LEU A C 1
ATOM 672 O O . LEU A 1 84 ? 5.030 7.333 -28.270 1.00 94.25 84 LEU A O 1
ATOM 676 N N . LYS A 1 85 ? 6.615 8.566 -27.260 1.00 93.44 85 LYS A N 1
ATOM 677 C CA . LYS A 1 85 ? 7.341 8.943 -28.482 1.00 93.44 85 LYS A CA 1
ATOM 678 C C . LYS A 1 85 ? 8.170 7.788 -29.050 1.00 93.44 85 LYS A C 1
ATOM 680 O O . LYS A 1 85 ? 8.345 7.710 -30.263 1.00 93.44 85 LYS A O 1
ATOM 685 N N . LEU A 1 86 ? 8.704 6.926 -28.186 1.00 92.19 86 LEU A N 1
ATOM 686 C CA . LEU A 1 86 ? 9.532 5.780 -28.574 1.00 92.19 86 LEU A CA 1
ATOM 687 C C . LEU A 1 86 ? 8.704 4.570 -29.027 1.00 92.19 86 LEU A C 1
ATOM 689 O O . LEU A 1 86 ? 9.223 3.700 -29.730 1.00 92.19 86 LEU A O 1
ATOM 693 N N . LEU A 1 87 ? 7.418 4.518 -28.673 1.00 90.38 87 LEU A N 1
ATOM 694 C CA . LEU A 1 87 ? 6.501 3.496 -29.167 1.00 90.38 87 LEU A CA 1
ATOM 695 C C . LEU A 1 87 ? 6.287 3.640 -30.679 1.00 90.38 87 LEU A C 1
ATOM 697 O O . LEU A 1 87 ? 5.614 4.554 -31.149 1.00 90.38 87 LEU A O 1
ATOM 701 N N . LYS A 1 88 ? 6.825 2.685 -31.445 1.00 80.81 88 LYS A N 1
ATOM 702 C CA . LYS A 1 88 ? 6.608 2.583 -32.900 1.00 80.81 88 LYS A CA 1
ATOM 703 C C . LYS A 1 88 ? 5.180 2.151 -33.242 1.00 80.81 88 LYS A C 1
ATOM 705 O O . LYS A 1 88 ? 4.632 2.565 -34.256 1.00 80.81 88 LYS A O 1
ATOM 710 N N . GLU A 1 89 ? 4.579 1.334 -32.379 1.00 81.94 89 GLU A N 1
ATOM 711 C CA . GLU A 1 89 ? 3.225 0.806 -32.521 1.00 81.94 89 GLU A CA 1
ATOM 712 C C . GLU A 1 89 ? 2.512 0.812 -31.166 1.00 81.94 89 GLU A C 1
ATOM 714 O O . GLU A 1 89 ? 3.136 0.660 -30.114 1.00 81.94 89 GLU A O 1
ATOM 719 N N . LYS A 1 90 ? 1.181 0.954 -31.180 1.00 86.62 90 LYS A N 1
ATOM 720 C CA . LYS A 1 90 ? 0.365 0.832 -29.966 1.00 86.62 90 LYS A CA 1
ATOM 721 C C . LYS A 1 90 ? 0.208 -0.645 -29.600 1.00 86.62 90 LYS A C 1
ATOM 723 O O . LYS A 1 90 ? -0.743 -1.294 -30.044 1.00 86.62 90 LYS A O 1
ATOM 728 N N . LYS A 1 91 ? 1.122 -1.152 -28.777 1.00 90.44 91 LYS A N 1
ATOM 729 C CA . LYS A 1 91 ? 1.070 -2.494 -28.182 1.00 90.44 91 LYS A CA 1
ATOM 730 C C . LYS A 1 91 ? 0.850 -2.420 -26.672 1.00 90.44 91 LYS A C 1
ATOM 732 O O . LYS A 1 91 ? 0.957 -1.346 -26.081 1.00 90.44 91 LYS A O 1
ATOM 737 N N . ASP A 1 92 ? 0.505 -3.558 -26.086 1.00 90.06 92 ASP A N 1
ATOM 738 C CA . ASP A 1 92 ? 0.434 -3.710 -24.634 1.00 90.06 92 ASP A CA 1
ATOM 739 C C . ASP A 1 92 ? 1.846 -3.577 -24.039 1.00 90.06 92 ASP A C 1
ATOM 741 O O . ASP A 1 92 ? 2.838 -3.924 -24.693 1.00 90.06 92 ASP A O 1
ATOM 745 N N . LEU A 1 93 ? 1.945 -2.996 -22.838 1.00 93.06 93 LEU A N 1
ATOM 746 C CA . LEU A 1 93 ? 3.233 -2.671 -22.217 1.00 93.06 93 LEU A CA 1
ATOM 747 C C . LEU A 1 93 ? 3.492 -3.514 -20.972 1.00 93.06 93 LEU A C 1
ATOM 749 O O . LEU A 1 93 ? 2.589 -3.757 -20.168 1.00 93.06 93 LEU A O 1
ATOM 753 N N . VAL A 1 94 ? 4.761 -3.867 -20.772 1.00 90.38 94 VAL A N 1
ATOM 754 C CA . VAL A 1 94 ? 5.247 -4.588 -19.593 1.00 90.38 94 VAL A CA 1
ATOM 755 C C . VAL A 1 94 ? 6.333 -3.765 -18.914 1.00 90.38 94 VAL A C 1
ATOM 757 O O . VAL A 1 94 ? 7.381 -3.525 -19.503 1.00 90.38 94 VAL A O 1
ATOM 760 N N . SER A 1 95 ? 6.145 -3.332 -17.669 1.00 91.81 95 SER A N 1
ATOM 761 C CA . SER A 1 95 ? 7.261 -2.721 -16.925 1.00 91.81 95 SER A CA 1
ATOM 762 C C . SER A 1 95 ? 8.166 -3.784 -16.310 1.00 91.81 95 SER A C 1
ATOM 764 O O . SER A 1 95 ? 7.661 -4.688 -15.653 1.00 91.81 95 SER A O 1
ATOM 766 N N . ILE A 1 96 ? 9.481 -3.620 -16.413 1.00 87.94 96 ILE A N 1
ATOM 767 C CA . ILE A 1 96 ? 10.491 -4.451 -15.753 1.00 87.94 96 ILE A CA 1
ATOM 768 C C . ILE A 1 96 ? 11.214 -3.586 -14.734 1.00 87.94 96 ILE A C 1
ATOM 770 O O . ILE A 1 96 ? 12.125 -2.826 -15.070 1.00 87.94 96 ILE A O 1
ATOM 774 N N . GLY A 1 97 ? 10.795 -3.668 -13.479 1.00 79.81 97 GLY A N 1
ATOM 775 C CA . GLY A 1 97 ? 11.388 -2.834 -12.450 1.00 79.81 97 GLY A CA 1
ATOM 776 C C . GLY A 1 97 ? 10.478 -2.572 -11.275 1.00 79.81 97 GLY A C 1
ATOM 777 O O . GLY A 1 97 ? 9.573 -3.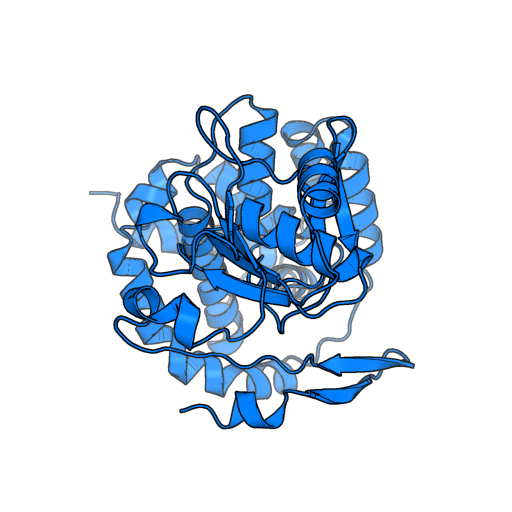355 -10.990 1.00 79.81 97 GLY A O 1
ATOM 778 N N . SER A 1 98 ? 10.734 -1.451 -10.599 1.00 76.38 98 SER A N 1
ATOM 779 C CA . SER A 1 98 ? 9.964 -1.040 -9.434 1.00 76.38 98 SER A CA 1
ATOM 780 C C . SER A 1 98 ? 8.970 0.089 -9.702 1.00 76.38 98 SER A C 1
ATOM 782 O O . SER A 1 98 ? 8.525 0.283 -10.838 1.00 76.38 98 SER A O 1
ATOM 784 N N . GLY A 1 99 ? 8.548 0.813 -8.663 1.00 72.94 99 GLY A N 1
ATOM 785 C CA . GLY A 1 99 ? 7.386 1.698 -8.731 1.00 72.94 99 GLY A CA 1
ATOM 786 C C . GLY A 1 99 ? 7.436 2.780 -9.789 1.00 72.94 99 GLY A C 1
ATOM 787 O O . GLY A 1 99 ? 6.445 2.970 -10.485 1.00 72.94 99 GLY A O 1
ATOM 788 N N . SER A 1 100 ? 8.587 3.427 -9.981 1.00 83.19 100 SER A N 1
ATOM 789 C CA . SER A 1 100 ? 8.706 4.485 -10.986 1.00 83.19 100 SER A CA 1
ATOM 790 C C . SER A 1 100 ? 8.442 3.967 -12.403 1.00 83.19 100 SER A C 1
ATOM 792 O O . SER A 1 100 ? 7.611 4.521 -13.118 1.00 83.19 100 SER A O 1
ATOM 794 N N . LEU A 1 101 ? 9.122 2.883 -12.796 1.00 87.56 101 LEU A N 1
ATOM 795 C CA . LEU A 1 101 ? 8.976 2.268 -14.120 1.00 87.56 101 LEU A CA 1
ATOM 796 C C . LEU A 1 101 ? 7.557 1.736 -14.330 1.00 87.56 101 LEU A C 1
ATOM 798 O O . LEU A 1 101 ? 6.972 1.917 -15.397 1.00 87.56 101 LEU A O 1
ATOM 802 N N . THR A 1 102 ? 6.986 1.143 -13.281 1.00 85.31 102 THR A N 1
ATOM 803 C CA . THR A 1 102 ? 5.621 0.611 -13.301 1.00 85.31 102 THR A CA 1
ATOM 804 C C . THR A 1 102 ? 4.592 1.729 -13.487 1.00 85.31 102 THR A C 1
ATOM 806 O O . THR A 1 102 ? 3.683 1.590 -14.300 1.00 85.31 102 THR A O 1
ATOM 809 N N . ASP A 1 103 ? 4.733 2.861 -12.793 1.00 82.12 103 ASP A N 1
ATOM 810 C CA . ASP A 1 103 ? 3.811 3.997 -12.917 1.00 82.12 103 ASP A CA 1
ATOM 811 C C . ASP A 1 103 ? 3.891 4.683 -14.283 1.00 82.12 103 ASP A C 1
ATOM 813 O O . ASP A 1 103 ? 2.844 5.044 -14.835 1.00 82.12 103 ASP A O 1
ATOM 817 N N . ILE A 1 104 ? 5.102 4.824 -14.837 1.00 91.31 104 ILE A N 1
ATOM 818 C CA . ILE A 1 104 ? 5.328 5.364 -16.185 1.00 91.31 104 ILE A CA 1
ATOM 819 C C . ILE A 1 104 ? 4.641 4.472 -17.223 1.00 91.31 104 ILE A C 1
ATOM 821 O O . ILE A 1 104 ? 3.817 4.953 -18.001 1.00 91.31 104 ILE A O 1
ATOM 825 N N . ALA A 1 105 ? 4.940 3.171 -17.217 1.00 90.94 105 ALA A N 1
ATOM 826 C CA . ALA A 1 105 ? 4.413 2.226 -18.196 1.00 90.94 105 ALA A CA 1
ATOM 827 C C . ALA A 1 105 ? 2.892 2.039 -18.067 1.00 90.94 105 ALA A C 1
ATOM 829 O O . ALA A 1 105 ? 2.186 2.018 -19.078 1.00 90.94 105 ALA A O 1
ATOM 830 N N . ARG A 1 106 ? 2.355 1.988 -16.839 1.00 89.56 106 ARG A N 1
ATOM 831 C CA . ARG A 1 106 ? 0.905 1.908 -16.594 1.00 89.56 106 ARG A CA 1
ATOM 832 C C . ARG A 1 106 ? 0.182 3.131 -17.139 1.00 89.56 106 ARG A C 1
ATOM 834 O O . ARG A 1 106 ? -0.859 2.993 -17.782 1.00 89.56 106 ARG A O 1
ATOM 841 N N . TYR A 1 107 ? 0.722 4.325 -16.895 1.00 89.06 107 TYR A N 1
ATOM 842 C CA . TYR A 1 107 ? 0.088 5.548 -17.372 1.00 89.06 107 TYR A CA 1
ATOM 843 C C . TYR A 1 107 ? 0.230 5.713 -18.889 1.00 89.06 107 TYR A C 1
ATOM 845 O O . TYR A 1 107 ? -0.731 6.097 -19.549 1.00 89.06 107 TYR A O 1
ATOM 853 N N . ALA A 1 108 ? 1.374 5.338 -19.470 1.00 93.19 108 ALA A N 1
ATOM 854 C CA . ALA A 1 108 ? 1.536 5.281 -20.922 1.00 93.19 108 ALA A CA 1
ATOM 855 C C . ALA A 1 108 ? 0.512 4.328 -21.565 1.00 93.19 108 ALA A C 1
ATOM 857 O O . ALA A 1 108 ? -0.174 4.729 -22.503 1.00 93.19 108 ALA A O 1
ATOM 858 N N . SER A 1 109 ? 0.334 3.123 -21.005 1.00 90.25 109 SER A N 1
ATOM 859 C CA . SER A 1 109 ? -0.668 2.135 -21.449 1.00 90.25 109 SER A CA 1
ATOM 860 C C . SER A 1 109 ? -2.088 2.696 -21.385 1.00 90.25 109 SER A C 1
ATOM 862 O O . SER A 1 109 ? -2.859 2.563 -22.337 1.00 90.25 109 SER A O 1
ATOM 864 N N . PHE A 1 110 ? -2.414 3.394 -20.290 1.00 89.50 110 PHE A N 1
ATOM 865 C CA . PHE A 1 110 ? -3.695 4.078 -20.121 1.00 89.50 110 PHE A CA 1
ATOM 866 C C . PHE A 1 110 ? -3.941 5.113 -21.228 1.00 89.50 110 PHE A C 1
ATOM 868 O O . PHE A 1 110 ? -5.006 5.107 -21.843 1.00 89.50 110 PHE A O 1
ATOM 875 N N . LEU A 1 111 ? -2.953 5.963 -21.525 1.00 90.44 111 LEU A N 1
ATOM 876 C CA . LEU A 1 111 ? -3.073 7.008 -22.548 1.00 90.44 111 LEU A CA 1
ATOM 877 C C . LEU A 1 111 ? -3.236 6.449 -23.969 1.00 90.44 111 LEU A C 1
ATOM 879 O O . LEU A 1 111 ? -3.903 7.072 -24.794 1.00 90.44 111 LEU A O 1
ATOM 883 N N . ILE A 1 112 ? -2.658 5.281 -24.268 1.00 93.12 112 ILE A N 1
ATOM 884 C CA . ILE A 1 112 ? -2.791 4.637 -25.587 1.00 93.12 112 ILE A CA 1
ATOM 885 C C . ILE A 1 112 ? -3.965 3.653 -25.681 1.00 93.12 112 ILE A C 1
ATOM 887 O O . ILE A 1 112 ? -4.200 3.117 -26.766 1.00 93.12 112 ILE A O 1
ATOM 891 N N . GLY A 1 113 ? -4.703 3.431 -24.587 1.00 87.88 113 GLY A N 1
ATOM 892 C CA . GLY A 1 113 ? -5.835 2.503 -24.532 1.00 87.88 113 GLY A CA 1
ATOM 893 C C . GLY A 1 113 ? -5.426 1.034 -24.666 1.00 87.88 113 GLY A C 1
ATOM 894 O O . GLY A 1 113 ? -6.115 0.270 -25.339 1.00 87.88 113 GLY A O 1
ATOM 895 N N . LYS A 1 114 ? -4.283 0.655 -24.084 1.00 90.62 114 LYS A N 1
ATOM 896 C CA . LYS A 1 114 ? -3.718 -0.702 -24.134 1.00 90.62 114 LYS A CA 1
ATOM 897 C C . LYS A 1 114 ? -3.621 -1.332 -22.753 1.00 90.62 114 LYS A C 1
ATOM 899 O O . LYS A 1 114 ? -3.727 -0.638 -21.738 1.00 90.62 114 LYS A O 1
ATOM 904 N N . ASN A 1 115 ? -3.453 -2.651 -22.727 1.00 84.88 115 ASN A N 1
ATOM 905 C CA . ASN A 1 115 ? -3.287 -3.373 -21.475 1.00 84.88 115 ASN A CA 1
ATOM 906 C C . ASN A 1 115 ? -1.892 -3.135 -20.904 1.00 84.88 115 ASN A C 1
ATOM 908 O O . ASN A 1 115 ? -0.946 -2.764 -21.604 1.00 84.88 115 ASN A O 1
ATOM 912 N N . PHE A 1 116 ? -1.797 -3.362 -19.601 1.00 88.00 116 PHE A N 1
ATOM 913 C CA . PHE A 1 116 ? -0.577 -3.196 -18.842 1.00 88.00 116 PHE A CA 1
ATOM 914 C C . PHE A 1 116 ? -0.309 -4.444 -18.007 1.00 88.00 116 PHE A C 1
ATOM 916 O O . PHE A 1 116 ? -1.198 -4.934 -17.306 1.00 88.00 116 PHE A O 1
ATOM 923 N N . SER A 1 117 ? 0.933 -4.908 -18.037 1.00 83.00 117 SER A N 1
ATOM 924 C CA . SER A 1 117 ? 1.461 -5.934 -17.142 1.00 83.00 117 SER A CA 1
ATOM 925 C C . SER A 1 117 ? 2.765 -5.451 -16.509 1.00 83.00 117 SER A C 1
ATOM 927 O O . SER A 1 117 ? 3.356 -4.454 -16.921 1.00 83.00 117 SER A O 1
ATOM 929 N N . CYS A 1 118 ? 3.235 -6.136 -15.473 1.00 81.25 118 CYS A N 1
ATOM 930 C CA . CYS A 1 118 ? 4.507 -5.798 -14.848 1.00 81.25 118 CYS A CA 1
ATOM 931 C C . CYS A 1 118 ? 5.267 -7.057 -14.447 1.00 81.25 118 CYS A C 1
ATOM 933 O O . CYS A 1 118 ? 4.665 -8.066 -14.092 1.00 81.25 118 CYS A O 1
ATOM 935 N N . PHE A 1 119 ? 6.590 -6.955 -14.497 1.00 79.81 119 PHE A N 1
ATOM 936 C CA . PHE A 1 119 ? 7.553 -7.861 -13.901 1.00 79.81 119 PHE A CA 1
ATOM 937 C C . PHE A 1 119 ? 8.240 -7.115 -12.741 1.00 79.81 119 PHE A C 1
ATOM 939 O O . PHE A 1 119 ? 9.204 -6.371 -12.963 1.00 79.81 119 PHE A O 1
ATOM 946 N N . PRO A 1 120 ? 7.694 -7.216 -11.513 1.00 73.50 120 PRO A N 1
ATOM 947 C CA . PRO A 1 120 ? 8.218 -6.512 -10.350 1.00 73.50 120 PRO A CA 1
ATOM 948 C C . PRO A 1 120 ? 9.596 -7.047 -9.963 1.00 73.50 120 PRO A C 1
ATOM 950 O O . PRO A 1 120 ? 9.732 -8.227 -9.654 1.00 73.50 120 PRO A O 1
ATOM 953 N N . THR A 1 121 ? 10.614 -6.187 -9.917 1.00 67.12 121 THR A N 1
ATOM 954 C CA . THR A 1 121 ? 11.973 -6.603 -9.503 1.00 67.12 121 THR A CA 1
ATOM 955 C C . THR A 1 121 ? 12.283 -6.320 -8.031 1.00 67.12 121 THR A C 1
ATOM 957 O O . THR A 1 121 ? 13.338 -6.707 -7.539 1.00 67.12 121 THR A O 1
ATOM 960 N N . ALA A 1 122 ? 11.375 -5.654 -7.308 1.00 60.84 122 ALA A N 1
ATOM 961 C CA . ALA A 1 122 ? 11.488 -5.419 -5.869 1.00 60.84 122 ALA A CA 1
ATOM 962 C C . ALA A 1 122 ? 10.098 -5.296 -5.223 1.00 60.84 122 ALA A C 1
ATOM 964 O O . ALA A 1 122 ? 9.242 -4.619 -5.787 1.00 60.84 122 ALA A O 1
ATOM 965 N N . PRO A 1 123 ? 9.840 -5.829 -4.020 1.00 55.41 123 PRO A N 1
ATOM 966 C CA . PRO A 1 123 ? 8.577 -5.625 -3.302 1.00 55.41 123 PRO A CA 1
ATOM 967 C C . PRO A 1 123 ? 8.552 -4.243 -2.626 1.00 55.41 123 PRO A C 1
ATOM 969 O O . PRO A 1 123 ? 8.435 -4.113 -1.413 1.00 55.41 123 PRO A O 1
ATOM 972 N N . SER A 1 124 ? 8.761 -3.186 -3.411 1.00 51.28 124 SER A N 1
ATOM 973 C CA . SER A 1 124 ? 9.104 -1.864 -2.900 1.00 51.28 124 SER A CA 1
ATOM 974 C C . SER A 1 124 ? 8.034 -0.813 -3.128 1.00 51.28 124 SER A C 1
ATOM 976 O O . SER A 1 124 ? 8.373 0.339 -2.951 1.00 51.28 124 SER A O 1
ATOM 978 N N . VAL A 1 125 ? 6.835 -1.148 -3.611 1.00 51.72 125 VAL A N 1
ATOM 979 C CA . VAL A 1 125 ? 5.693 -0.230 -3.805 1.00 51.72 125 VAL A CA 1
ATOM 980 C C . VAL A 1 125 ? 4.407 -1.030 -4.078 1.00 51.72 125 VAL A C 1
ATOM 982 O O . VAL A 1 125 ? 4.466 -2.185 -4.494 1.00 51.72 125 VAL A O 1
ATOM 985 N N . ASP A 1 126 ? 3.240 -0.395 -3.949 1.00 50.84 126 ASP A N 1
ATOM 986 C CA . ASP A 1 126 ? 1.930 -0.927 -4.385 1.00 50.84 126 ASP A CA 1
ATOM 987 C C . ASP A 1 126 ? 1.662 -0.721 -5.877 1.00 50.84 126 ASP A C 1
ATOM 989 O O . ASP A 1 126 ? 0.627 -1.183 -6.359 1.00 50.84 126 ASP A O 1
ATOM 993 N N . ALA A 1 127 ? 2.558 -0.045 -6.607 1.00 48.78 127 ALA A N 1
ATOM 994 C CA . ALA A 1 127 ? 2.362 0.315 -8.007 1.00 48.78 127 ALA A CA 1
ATOM 995 C C . ALA A 1 127 ? 1.986 -0.914 -8.849 1.00 48.78 127 ALA A C 1
ATOM 997 O O . ALA A 1 127 ? 1.038 -0.859 -9.626 1.00 48.78 127 ALA A O 1
ATOM 998 N N . TYR A 1 128 ? 2.618 -2.069 -8.618 1.00 47.38 128 TYR A N 1
ATOM 999 C CA . TYR A 1 128 ? 2.290 -3.337 -9.296 1.00 47.38 128 TYR A CA 1
ATOM 1000 C C . TYR A 1 128 ? 0.811 -3.726 -9.185 1.00 47.38 128 TYR A C 1
ATOM 1002 O O . TYR A 1 128 ? 0.327 -4.557 -9.949 1.00 47.38 128 TYR A O 1
ATOM 1010 N N . THR A 1 129 ? 0.098 -3.115 -8.230 1.00 47.22 129 THR A N 1
ATOM 1011 C CA . THR A 1 129 ? -1.305 -3.341 -7.909 1.00 47.22 129 THR A CA 1
ATOM 1012 C C . THR A 1 129 ? -2.224 -2.098 -7.885 1.00 47.22 129 THR A C 1
ATOM 1014 O O . THR A 1 129 ? -3.391 -2.246 -7.523 1.00 47.22 129 THR A O 1
ATOM 1017 N N . SER A 1 130 ? -1.785 -0.897 -8.313 1.00 52.28 130 SER A N 1
ATOM 1018 C CA . SER A 1 130 ? -2.546 0.375 -8.176 1.00 52.28 130 SER A CA 1
ATOM 1019 C C . SER A 1 130 ? -3.361 0.861 -9.403 1.00 52.28 130 SER A C 1
ATOM 1021 O O . SER A 1 130 ? -2.903 0.807 -10.539 1.00 52.28 130 SER A O 1
ATOM 1023 N N . SER A 1 131 ? -4.559 1.433 -9.175 1.00 49.97 131 SER A N 1
ATOM 1024 C CA . SER A 1 131 ? -5.449 2.060 -10.188 1.00 49.97 131 SER A CA 1
ATOM 1025 C C . SER A 1 131 ? -5.134 3.513 -10.530 1.00 49.97 131 SER A C 1
ATOM 1027 O O . SER A 1 131 ? -5.928 4.207 -11.173 1.00 49.97 131 SER A O 1
ATOM 1029 N N . VAL A 1 132 ? -4.020 4.009 -10.021 1.00 56.88 132 VAL A N 1
ATOM 1030 C CA . VAL A 1 132 ? -3.542 5.368 -10.227 1.00 56.88 132 VAL A CA 1
ATOM 1031 C C . VAL A 1 132 ? -2.039 5.319 -10.451 1.00 56.88 132 VAL A C 1
ATOM 1033 O O . VAL A 1 132 ? -1.383 4.395 -9.978 1.00 56.88 132 VAL A O 1
ATOM 1036 N N . SER A 1 133 ? -1.498 6.294 -11.168 1.00 60.16 133 SER A N 1
ATOM 1037 C CA . SER A 1 133 ? -0.053 6.498 -11.289 1.00 60.16 133 SER A CA 1
ATOM 1038 C C . SER A 1 133 ? 0.324 7.778 -10.555 1.00 60.16 133 SER A C 1
ATOM 1040 O O . SER A 1 133 ? -0.347 8.804 -10.713 1.00 60.16 133 SER A O 1
ATOM 1042 N N . ALA A 1 134 ? 1.387 7.730 -9.752 1.00 71.19 134 ALA A N 1
ATOM 1043 C CA . ALA A 1 134 ? 1.862 8.886 -9.006 1.00 71.19 134 ALA A CA 1
ATOM 1044 C C . ALA A 1 134 ? 3.006 9.556 -9.783 1.00 71.19 134 ALA A C 1
ATOM 1046 O O . ALA A 1 134 ? 4.175 9.184 -9.654 1.00 71.19 134 ALA A O 1
ATOM 1047 N N . LEU A 1 135 ? 2.680 10.555 -10.604 1.00 64.81 135 LEU A N 1
ATOM 1048 C CA . LEU A 1 135 ? 3.626 11.199 -11.519 1.00 64.81 135 LEU A CA 1
ATOM 1049 C C . LEU A 1 135 ? 3.996 12.607 -11.059 1.00 64.81 135 LEU A C 1
ATOM 1051 O O . LEU A 1 135 ? 3.158 13.338 -10.542 1.00 64.81 135 LEU A O 1
ATOM 1055 N N . ILE A 1 136 ? 5.247 13.005 -11.274 1.00 56.34 136 ILE A N 1
ATOM 1056 C CA . ILE A 1 136 ? 5.672 14.399 -11.120 1.00 56.34 136 ILE A CA 1
ATOM 1057 C C . ILE A 1 136 ? 5.340 15.149 -12.415 1.00 56.34 136 ILE A C 1
ATOM 1059 O O . ILE A 1 136 ? 5.788 14.769 -13.500 1.00 56.34 136 ILE A O 1
ATOM 1063 N N . GLU A 1 137 ? 4.558 16.217 -12.295 1.00 54.66 137 GLU A N 1
ATOM 1064 C CA . GLU A 1 137 ? 4.233 17.147 -13.376 1.00 54.66 137 GLU A CA 1
ATOM 1065 C C . GLU A 1 137 ? 4.454 18.574 -12.869 1.00 54.66 137 GLU A C 1
ATOM 1067 O O . GLU A 1 137 ? 3.888 18.963 -11.847 1.00 54.66 137 GLU A O 1
ATOM 1072 N N . ASN A 1 138 ? 5.295 19.350 -13.563 1.00 56.03 138 ASN A N 1
ATOM 1073 C CA . ASN A 1 138 ? 5.670 20.718 -13.176 1.00 56.03 138 ASN A CA 1
ATOM 1074 C C . ASN A 1 138 ? 6.188 20.826 -11.724 1.00 56.03 138 ASN A C 1
ATOM 1076 O O . ASN A 1 138 ? 5.829 21.747 -10.997 1.00 56.03 138 ASN A O 1
ATOM 1080 N N . GLY A 1 139 ? 6.991 19.852 -11.281 1.00 43.22 139 GLY A N 1
ATOM 1081 C CA . GLY A 1 139 ? 7.562 19.820 -9.927 1.00 43.22 139 GLY A CA 1
ATOM 1082 C C . GLY A 1 139 ? 6.595 19.393 -8.815 1.00 43.22 139 GLY A C 1
ATOM 1083 O O . GLY A 1 139 ? 6.990 19.358 -7.655 1.00 43.22 139 GLY A O 1
ATOM 1084 N N . LEU A 1 140 ? 5.346 19.034 -9.138 1.00 41.50 140 LEU A N 1
ATOM 1085 C CA . LEU A 1 140 ? 4.346 18.575 -8.171 1.00 41.50 140 LEU A CA 1
ATOM 1086 C C . LEU A 1 140 ? 4.006 17.099 -8.392 1.00 41.50 140 LEU A C 1
ATOM 1088 O O . LEU A 1 140 ? 3.727 16.678 -9.516 1.00 41.50 140 LEU A O 1
ATOM 1092 N N . LYS A 1 141 ? 3.974 16.310 -7.312 1.00 48.84 141 LYS A N 1
ATOM 1093 C CA . LYS A 1 141 ? 3.507 14.918 -7.339 1.00 48.84 141 LYS A CA 1
ATOM 1094 C C . LYS A 1 141 ? 1.980 14.895 -7.481 1.00 48.84 141 LYS A C 1
ATOM 1096 O O . LYS A 1 141 ? 1.260 15.336 -6.588 1.00 48.84 141 LYS A O 1
ATOM 1101 N N . LYS A 1 142 ? 1.480 14.382 -8.603 1.00 55.84 142 LYS A N 1
ATOM 1102 C CA . LYS A 1 142 ? 0.053 14.234 -8.910 1.00 55.84 142 LYS A CA 1
ATOM 1103 C C . LYS A 1 142 ? -0.339 12.765 -8.965 1.00 55.84 142 LYS A C 1
ATOM 1105 O O . LYS A 1 142 ? 0.386 11.929 -9.498 1.00 55.84 142 LYS A O 1
ATOM 1110 N N . THR A 1 143 ? -1.527 12.469 -8.451 1.00 66.44 143 THR A N 1
ATOM 1111 C CA . THR A 1 143 ? -2.148 11.148 -8.573 1.00 66.44 143 THR A CA 1
ATOM 1112 C C . THR A 1 143 ? -3.086 11.170 -9.773 1.00 66.44 143 THR A C 1
ATOM 1114 O O . THR A 1 143 ? -4.128 11.822 -9.728 1.00 66.44 143 THR A O 1
ATOM 1117 N N . LEU A 1 144 ? -2.706 10.496 -10.858 1.00 69.81 144 LEU A N 1
ATOM 1118 C CA . LEU A 1 144 ? -3.483 10.444 -12.098 1.00 69.81 144 LEU A CA 1
ATOM 1119 C C . LEU A 1 144 ? -4.187 9.093 -12.226 1.00 69.81 144 LEU A C 1
ATOM 1121 O O . LEU A 1 144 ? -3.658 8.062 -11.817 1.00 69.81 144 LEU A O 1
ATOM 1125 N N . LYS A 1 145 ? -5.394 9.090 -12.795 1.00 69.50 145 LYS A N 1
ATOM 1126 C CA . LYS A 1 145 ? -6.171 7.864 -13.028 1.00 69.50 145 LYS A CA 1
ATOM 1127 C C . LYS A 1 145 ? -5.420 6.948 -14.007 1.00 69.50 145 LYS A C 1
ATOM 1129 O O . LYS A 1 145 ? -4.977 7.424 -15.044 1.00 69.50 145 LYS A O 1
ATOM 1134 N N . ALA A 1 146 ? -5.289 5.659 -13.688 1.00 66.88 146 ALA A N 1
ATOM 1135 C CA . ALA A 1 146 ? -4.553 4.684 -14.498 1.00 66.88 146 ALA A CA 1
ATOM 1136 C C . ALA A 1 146 ? -5.259 3.309 -14.526 1.00 66.88 146 ALA A C 1
ATOM 1138 O O . ALA A 1 146 ? -6.323 3.137 -13.925 1.00 66.88 146 ALA A O 1
ATOM 1139 N N . VAL A 1 147 ? -4.700 2.328 -15.249 1.00 51.59 147 VAL A N 1
ATOM 1140 C CA . VAL A 1 147 ? -5.275 0.969 -15.349 1.00 51.59 147 VAL A CA 1
ATOM 1141 C C . VAL A 1 147 ? -5.098 0.209 -14.020 1.00 51.59 147 VAL A C 1
ATOM 1143 O O . VAL A 1 147 ? -3.965 0.090 -13.568 1.00 51.59 147 VAL A O 1
ATOM 1146 N N . PRO A 1 148 ? -6.165 -0.311 -13.377 1.00 39.12 148 PRO A N 1
ATOM 1147 C CA . PRO A 1 148 ? -6.085 -0.939 -12.056 1.00 39.12 148 PRO A CA 1
ATOM 1148 C C . PRO A 1 148 ? -5.528 -2.356 -12.031 1.00 39.12 148 PRO A C 1
ATOM 1150 O O . PRO A 1 148 ? -5.906 -3.189 -12.852 1.00 39.12 148 PRO A O 1
ATOM 1153 N N . PRO A 1 149 ? -4.810 -2.662 -10.947 1.00 38.75 149 PRO A N 1
ATOM 1154 C CA . PRO A 1 149 ? -4.842 -3.969 -10.307 1.00 38.75 149 PRO A CA 1
ATOM 1155 C C . PRO A 1 149 ? -5.539 -3.978 -8.889 1.00 38.75 149 PRO A C 1
ATOM 1157 O O . PRO A 1 149 ? -6.188 -3.000 -8.529 1.00 38.75 149 PRO A O 1
ATOM 1160 N N . LYS A 1 150 ? -5.594 -5.104 -8.132 1.00 31.17 150 LYS A N 1
ATOM 1161 C CA . LYS A 1 150 ? -6.750 -5.509 -7.259 1.00 31.17 150 LYS A CA 1
ATOM 1162 C C . LYS A 1 150 ? -6.859 -4.930 -5.824 1.00 31.17 150 LYS A C 1
ATOM 1164 O O . LYS A 1 150 ? -7.997 -4.805 -5.370 1.00 31.17 150 LYS A O 1
ATOM 1169 N N . ARG A 1 151 ? -5.758 -4.622 -5.110 1.00 24.69 151 ARG A N 1
ATOM 1170 C CA . ARG A 1 151 ? -5.599 -3.781 -3.874 1.00 24.69 151 ARG A CA 1
ATOM 1171 C C . ARG A 1 151 ? -4.324 -4.179 -3.092 1.00 24.69 151 ARG A C 1
ATOM 1173 O O . ARG A 1 151 ? -4.209 -5.345 -2.741 1.00 24.69 151 ARG A O 1
ATOM 1180 N N . VAL A 1 152 ? -3.479 -3.204 -2.722 1.00 30.48 152 VAL A N 1
ATOM 1181 C CA . VAL A 1 152 ? -2.514 -3.188 -1.587 1.00 30.48 152 VAL A CA 1
ATOM 1182 C C . VAL A 1 152 ? -2.432 -1.731 -1.079 1.00 30.48 152 VAL A C 1
ATOM 1184 O O . VAL A 1 152 ? -2.705 -0.813 -1.853 1.00 30.48 152 VAL A O 1
ATOM 1187 N N . GLU A 1 153 ? -2.155 -1.499 0.209 1.00 38.81 153 GLU A N 1
ATOM 1188 C CA . GLU A 1 153 ? -2.173 -0.173 0.856 1.00 38.81 153 GLU A CA 1
ATOM 1189 C C . GLU A 1 153 ? -0.964 0.022 1.788 1.00 38.81 153 GLU A C 1
ATOM 1191 O O . GLU A 1 153 ? -0.601 -0.894 2.518 1.00 38.81 153 GLU A O 1
ATOM 1196 N N . HIS A 1 154 ? -0.354 1.215 1.778 1.00 53.41 154 HIS A N 1
ATOM 1197 C CA . HIS A 1 154 ? 0.830 1.547 2.589 1.00 53.41 154 HIS A CA 1
ATOM 1198 C C . HIS A 1 154 ? 0.863 3.031 3.009 1.00 53.41 154 HIS A C 1
ATOM 1200 O O . HIS A 1 154 ? 1.781 3.799 2.726 1.00 53.41 154 HIS A O 1
ATOM 1206 N N . ILE A 1 155 ? -0.194 3.468 3.693 1.00 54.81 155 ILE A N 1
ATOM 1207 C CA . ILE A 1 155 ? -0.380 4.872 4.099 1.00 54.81 155 ILE A CA 1
ATOM 1208 C C . ILE A 1 155 ? 0.737 5.395 5.007 1.00 54.81 155 ILE A C 1
ATOM 1210 O O . ILE A 1 155 ? 1.210 6.511 4.798 1.00 54.81 155 ILE A O 1
ATOM 1214 N N . ILE A 1 156 ? 1.208 4.580 5.954 1.00 55.03 156 ILE A N 1
ATOM 1215 C CA . ILE A 1 156 ? 2.323 4.951 6.837 1.00 55.03 156 ILE A CA 1
ATOM 1216 C C . ILE A 1 15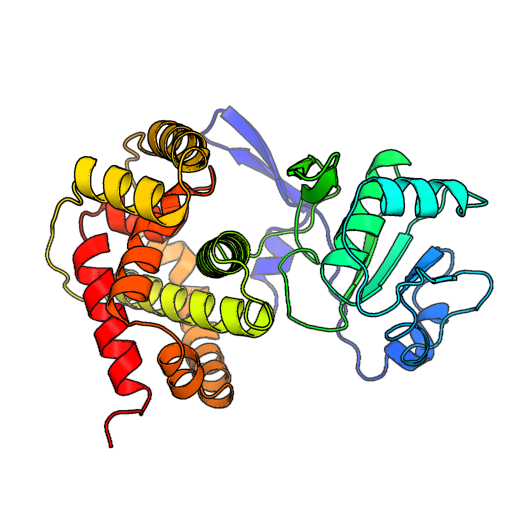6 ? 3.598 5.174 6.016 1.00 55.03 156 ILE A C 1
ATOM 1218 O O . ILE A 1 156 ? 4.309 6.147 6.233 1.00 55.03 156 ILE A O 1
ATOM 1222 N N . SER A 1 157 ? 3.861 4.339 5.010 1.00 61.28 157 SER A N 1
ATOM 1223 C CA . SER A 1 157 ? 5.051 4.459 4.163 1.00 61.28 157 SER A CA 1
ATOM 1224 C C . SER A 1 157 ? 5.060 5.771 3.376 1.00 61.28 157 SER A C 1
ATOM 1226 O O . SER A 1 157 ? 6.061 6.479 3.394 1.00 61.28 157 SER A O 1
ATOM 1228 N N . HIS A 1 158 ? 3.927 6.163 2.785 1.00 62.28 158 HIS A N 1
ATOM 1229 C CA . HIS A 1 158 ? 3.811 7.456 2.102 1.00 62.28 158 HIS A CA 1
ATOM 1230 C C . HIS A 1 158 ? 3.936 8.653 3.035 1.00 62.28 158 HIS A C 1
ATOM 1232 O O . HIS A 1 158 ? 4.548 9.651 2.659 1.00 62.28 158 HIS A O 1
ATOM 1238 N N . PHE A 1 159 ? 3.375 8.558 4.242 1.00 59.72 159 PHE A N 1
ATOM 1239 C CA . PHE A 1 159 ? 3.554 9.594 5.253 1.00 59.72 159 PHE A CA 1
ATOM 1240 C C . PHE A 1 159 ? 5.046 9.821 5.528 1.00 59.72 159 PHE A C 1
ATOM 1242 O O . PHE A 1 159 ? 5.519 10.958 5.499 1.00 59.72 159 PHE A O 1
ATOM 1249 N N . LEU A 1 160 ? 5.800 8.734 5.727 1.00 62.75 160 LEU A N 1
ATOM 1250 C CA . LEU A 1 160 ? 7.238 8.799 5.969 1.00 62.75 160 LEU A CA 1
ATOM 1251 C C . LEU A 1 160 ? 7.992 9.361 4.757 1.00 62.75 160 LEU A C 1
ATOM 1253 O O . LEU A 1 160 ? 8.809 10.257 4.931 1.00 62.75 160 LEU A O 1
ATOM 1257 N N . GLU A 1 161 ? 7.716 8.900 3.533 1.00 60.50 161 GLU A N 1
ATOM 1258 C CA . GLU A 1 161 ? 8.342 9.445 2.314 1.00 60.50 161 GLU A CA 1
ATOM 1259 C C . GLU A 1 161 ? 8.151 10.958 2.184 1.00 60.50 161 GLU A C 1
ATOM 1261 O O . GLU A 1 161 ? 9.120 11.684 1.962 1.00 60.50 161 GLU A O 1
ATOM 1266 N N . MET A 1 162 ? 6.916 11.430 2.374 1.00 56.44 162 MET A N 1
ATOM 1267 C CA . MET A 1 162 ? 6.589 12.852 2.303 1.00 56.44 162 MET A CA 1
ATOM 1268 C C . MET A 1 162 ? 7.322 13.649 3.384 1.00 56.44 162 MET A C 1
ATOM 1270 O O . MET A 1 162 ? 7.836 14.729 3.102 1.00 56.44 162 MET A O 1
ATOM 1274 N N . TYR A 1 163 ? 7.412 13.111 4.603 1.00 68.94 163 TYR A N 1
ATOM 1275 C CA . TYR A 1 163 ? 8.182 13.722 5.684 1.00 68.94 163 TYR A CA 1
ATOM 1276 C C . TYR A 1 163 ? 9.672 13.853 5.332 1.00 68.94 163 TYR A C 1
ATOM 1278 O O . TYR A 1 163 ? 10.243 14.934 5.484 1.00 68.94 163 TYR A O 1
ATOM 1286 N N . TYR A 1 164 ? 10.306 12.789 4.829 1.00 66.94 164 TYR A N 1
ATOM 1287 C CA . TYR A 1 164 ? 11.718 12.823 4.430 1.00 66.94 164 TYR A CA 1
ATOM 1288 C C . TYR A 1 164 ? 11.968 13.848 3.318 1.00 66.94 164 TYR A C 1
ATOM 1290 O O . TYR A 1 164 ? 12.875 14.671 3.448 1.00 66.94 164 TYR A O 1
ATOM 1298 N N . GLU A 1 165 ? 11.134 13.849 2.274 1.00 61.53 165 GLU A N 1
ATOM 1299 C CA . GLU A 1 165 ? 11.233 14.798 1.158 1.00 61.53 165 GLU A CA 1
ATOM 1300 C C . GLU A 1 165 ? 11.125 16.249 1.644 1.00 61.53 165 GLU A C 1
ATOM 1302 O O . GLU A 1 165 ? 11.938 17.096 1.274 1.00 61.53 165 GLU A O 1
ATOM 1307 N N . MET A 1 166 ? 10.173 16.533 2.536 1.00 60.62 166 MET A N 1
ATOM 1308 C CA . MET A 1 166 ? 9.976 17.876 3.086 1.00 60.62 166 MET A CA 1
ATOM 1309 C C . MET A 1 166 ? 11.112 18.361 3.982 1.00 60.62 166 MET A C 1
ATOM 1311 O O . MET A 1 166 ? 11.330 19.565 4.088 1.00 60.62 166 MET A O 1
ATOM 1315 N N . ASN A 1 167 ? 11.868 17.439 4.572 1.00 68.75 167 ASN A N 1
ATOM 1316 C CA . ASN A 1 167 ? 13.039 17.750 5.382 1.00 68.75 167 ASN A CA 1
ATOM 1317 C C . ASN A 1 167 ? 14.352 17.693 4.580 1.00 68.75 167 ASN A C 1
ATOM 1319 O O . ASN A 1 167 ? 15.429 17.733 5.175 1.00 68.75 167 ASN A O 1
ATOM 1323 N N . GLY A 1 168 ? 14.289 17.576 3.246 1.00 62.44 168 GLY A N 1
ATOM 1324 C CA . GLY A 1 168 ? 15.471 17.508 2.380 1.00 62.44 168 GLY A CA 1
ATOM 1325 C C . GLY A 1 168 ? 16.324 16.256 2.604 1.00 62.44 168 GLY A C 1
ATOM 1326 O O . GLY A 1 168 ? 17.533 16.281 2.381 1.00 62.44 168 GLY A O 1
ATOM 1327 N N . ARG A 1 169 ? 15.716 15.166 3.085 1.00 63.69 169 ARG A N 1
ATOM 1328 C CA . ARG A 1 169 ? 16.387 13.902 3.410 1.00 63.69 169 ARG A CA 1
ATOM 1329 C C . ARG A 1 169 ? 15.976 12.806 2.427 1.00 63.69 169 ARG A C 1
ATOM 1331 O O . ARG A 1 169 ? 14.862 12.795 1.911 1.00 63.69 169 ARG A O 1
ATOM 1338 N N . ILE A 1 170 ? 16.866 11.841 2.205 1.00 58.31 170 ILE A N 1
ATOM 1339 C CA . ILE A 1 170 ? 16.566 10.657 1.391 1.00 58.31 170 ILE A CA 1
ATOM 1340 C C . ILE A 1 170 ? 15.758 9.669 2.252 1.00 58.31 170 ILE A C 1
ATOM 1342 O O . ILE A 1 170 ? 16.227 9.313 3.337 1.00 58.31 170 ILE A O 1
ATOM 1346 N N . PRO A 1 171 ? 14.561 9.227 1.818 1.00 61.59 171 PRO A N 1
ATOM 1347 C CA . PRO A 1 171 ? 13.776 8.253 2.566 1.00 61.59 171 PRO A CA 1
ATOM 1348 C C . PRO A 1 171 ? 14.441 6.873 2.570 1.00 61.59 171 PRO A C 1
ATOM 1350 O O . PRO A 1 171 ? 15.206 6.521 1.669 1.00 61.59 171 PRO A O 1
ATOM 1353 N N . LEU A 1 172 ? 14.089 6.058 3.567 1.00 62.19 172 LEU A N 1
ATOM 1354 C CA . LEU A 1 172 ? 14.386 4.626 3.549 1.00 62.19 172 LEU A CA 1
ATOM 1355 C C . LEU A 1 172 ? 13.795 3.966 2.296 1.00 62.19 172 LEU A C 1
ATOM 1357 O O . LEU A 1 172 ? 12.833 4.457 1.706 1.00 62.19 172 LEU A O 1
ATOM 1361 N N . LEU A 1 173 ? 14.350 2.814 1.913 1.00 64.31 173 LEU A N 1
ATOM 1362 C CA . LEU A 1 173 ? 13.793 2.020 0.821 1.00 64.31 173 LEU A CA 1
ATOM 1363 C C . LEU A 1 173 ? 12.319 1.716 1.109 1.00 64.31 173 LEU A C 1
ATOM 1365 O O . LEU A 1 173 ? 11.981 1.184 2.165 1.00 64.31 173 LEU A O 1
ATOM 1369 N N . HIS A 1 174 ? 11.448 2.015 0.150 1.00 59.34 174 HIS A N 1
ATOM 1370 C CA . HIS A 1 174 ? 10.001 1.950 0.348 1.00 59.34 174 HIS A CA 1
ATOM 1371 C C . HIS A 1 174 ? 9.506 0.559 0.776 1.00 59.34 174 HIS A C 1
ATOM 1373 O O . HIS A 1 174 ? 8.607 0.461 1.603 1.00 59.34 174 HIS A O 1
ATOM 1379 N N . GLY A 1 175 ? 10.141 -0.531 0.326 1.00 55.56 175 GLY A N 1
ATOM 1380 C CA . GLY A 1 175 ? 9.808 -1.887 0.794 1.00 55.56 175 GLY A CA 1
ATOM 1381 C C . GLY A 1 175 ? 9.983 -2.078 2.307 1.00 55.56 175 GLY A C 1
ATOM 1382 O O . GLY A 1 175 ? 9.173 -2.747 2.943 1.00 55.56 175 GLY A O 1
ATOM 1383 N N . LEU A 1 176 ? 10.977 -1.417 2.910 1.00 68.88 176 LEU A N 1
ATOM 1384 C CA . LEU A 1 176 ? 11.176 -1.426 4.362 1.00 68.88 176 LEU A CA 1
ATOM 1385 C C . LEU A 1 176 ? 10.081 -0.621 5.069 1.00 68.88 176 LEU A C 1
ATOM 1387 O O . LEU A 1 176 ? 9.513 -1.064 6.063 1.00 68.88 176 LEU A O 1
ATOM 1391 N N . GLN A 1 177 ? 9.713 0.534 4.515 1.00 69.75 177 GLN A N 1
ATOM 1392 C CA . GLN A 1 177 ? 8.607 1.332 5.044 1.00 69.75 177 GLN A CA 1
ATOM 1393 C C . GLN A 1 177 ? 7.265 0.589 4.937 1.00 69.75 177 GLN A C 1
ATOM 1395 O O . GLN A 1 177 ? 6.402 0.749 5.801 1.00 69.75 177 GLN A O 1
ATOM 1400 N N . VAL A 1 178 ? 7.065 -0.219 3.891 1.00 67.56 178 VAL A N 1
ATOM 1401 C CA . VAL A 1 178 ? 5.889 -1.091 3.735 1.00 67.56 178 VAL A CA 1
ATOM 1402 C C . VAL A 1 178 ? 5.894 -2.189 4.790 1.00 67.56 178 VAL A C 1
ATOM 1404 O O . VAL A 1 178 ? 4.847 -2.460 5.375 1.00 67.56 178 VAL A O 1
ATOM 1407 N N . ALA A 1 179 ? 7.051 -2.779 5.100 1.00 72.12 179 ALA A N 1
ATOM 1408 C CA . ALA A 1 179 ? 7.172 -3.741 6.193 1.00 72.12 179 ALA A CA 1
ATOM 1409 C C . ALA A 1 179 ? 6.762 -3.123 7.545 1.00 72.12 179 ALA A C 1
ATOM 1411 O O . ALA A 1 179 ? 5.976 -3.725 8.276 1.00 72.12 179 ALA A O 1
ATOM 1412 N N . MET A 1 180 ? 7.181 -1.883 7.834 1.00 80.81 180 MET A N 1
ATOM 1413 C CA . MET A 1 180 ? 6.740 -1.150 9.034 1.00 80.81 180 MET A CA 1
ATOM 1414 C C . MET A 1 180 ? 5.221 -0.930 9.046 1.00 80.81 180 MET A C 1
ATOM 1416 O O . MET A 1 180 ? 4.562 -1.191 10.049 1.00 80.81 180 MET A O 1
ATOM 1420 N N . GLY A 1 181 ? 4.640 -0.484 7.927 1.00 78.94 181 GLY A N 1
ATOM 1421 C CA . GLY A 1 181 ? 3.190 -0.285 7.818 1.00 78.94 181 GLY A CA 1
ATOM 1422 C C . GLY A 1 181 ? 2.392 -1.587 7.942 1.00 78.94 181 GLY A C 1
ATOM 1423 O O . GLY A 1 181 ? 1.304 -1.608 8.521 1.00 78.94 181 GLY A O 1
ATOM 1424 N N . THR A 1 182 ? 2.959 -2.687 7.448 1.00 78.50 182 THR A N 1
ATOM 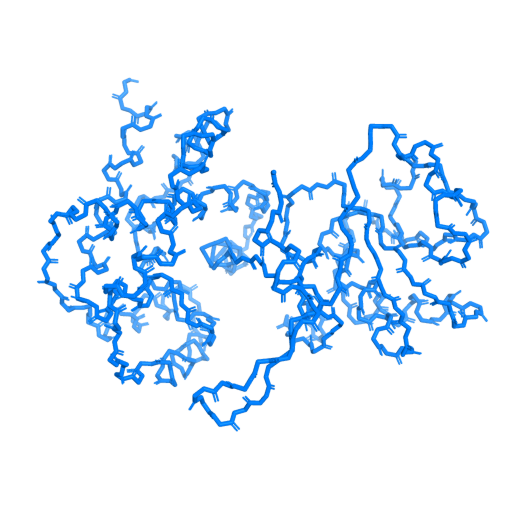1425 C CA . THR A 1 182 ? 2.389 -4.035 7.548 1.00 78.50 182 THR A CA 1
ATOM 1426 C C . THR A 1 182 ? 2.379 -4.500 8.998 1.00 78.50 182 THR A C 1
ATOM 1428 O O . THR A 1 182 ? 1.347 -4.973 9.467 1.00 78.50 182 THR A O 1
ATOM 1431 N N . PHE A 1 183 ? 3.470 -4.276 9.736 1.00 85.25 183 PHE A N 1
ATOM 1432 C CA . PHE A 1 183 ? 3.527 -4.543 11.171 1.00 85.25 183 PHE A CA 1
ATOM 1433 C C . PHE A 1 183 ? 2.415 -3.806 11.932 1.00 85.25 183 PHE A C 1
ATOM 1435 O O . PHE A 1 183 ? 1.625 -4.442 12.627 1.00 85.25 183 PHE A O 1
ATOM 1442 N N . VAL A 1 184 ? 2.279 -2.488 11.731 1.00 87.00 184 VAL A N 1
ATOM 1443 C CA . VAL A 1 184 ? 1.214 -1.692 12.375 1.00 87.00 184 VAL A CA 1
ATOM 1444 C C . VAL A 1 184 ? -0.176 -2.220 12.008 1.00 87.00 184 VAL A C 1
ATOM 1446 O O . VAL A 1 184 ? -1.049 -2.329 12.865 1.00 87.00 184 VAL A O 1
ATOM 1449 N N . SER A 1 185 ? -0.383 -2.605 10.749 1.00 85.38 185 SER A N 1
ATOM 1450 C CA . SER A 1 185 ? -1.671 -3.129 10.285 1.00 85.38 185 SER A CA 1
ATOM 1451 C C . SER A 1 185 ? -2.027 -4.464 10.944 1.00 85.38 185 SER A C 1
ATOM 1453 O O . SER A 1 185 ? -3.170 -4.651 11.353 1.00 85.38 185 SER A O 1
ATOM 1455 N N . ILE A 1 186 ? -1.064 -5.380 11.100 1.00 85.62 186 ILE A N 1
ATOM 1456 C CA . ILE A 1 186 ? -1.283 -6.649 11.816 1.00 85.62 186 ILE A CA 1
ATOM 1457 C C . ILE A 1 186 ? -1.666 -6.380 13.264 1.00 85.62 186 ILE A C 1
ATOM 1459 O O . ILE A 1 186 ? -2.610 -6.994 13.749 1.00 85.62 186 ILE A O 1
ATOM 1463 N N . LYS A 1 187 ? -0.980 -5.446 13.933 1.00 90.25 187 LYS A N 1
ATOM 1464 C CA . LYS A 1 187 ? -1.302 -5.059 15.311 1.00 90.25 187 LYS A CA 1
ATOM 1465 C C . LYS A 1 187 ? -2.699 -4.457 15.431 1.00 90.25 187 LYS A C 1
ATOM 1467 O O . LYS A 1 187 ? -3.411 -4.764 16.380 1.00 90.25 187 LYS A O 1
ATOM 1472 N N . ALA A 1 188 ? -3.143 -3.681 14.443 1.00 90.44 188 ALA A N 1
ATOM 1473 C CA . ALA A 1 188 ? -4.518 -3.188 14.400 1.00 90.44 188 ALA A CA 1
ATOM 1474 C C . ALA A 1 188 ? -5.537 -4.334 14.273 1.00 90.44 188 ALA A C 1
ATOM 1476 O O . ALA A 1 188 ? -6.546 -4.351 14.978 1.00 90.44 188 ALA A O 1
ATOM 1477 N N . TYR A 1 189 ? -5.271 -5.312 13.400 1.00 88.38 189 TYR A N 1
ATOM 1478 C CA . TYR A 1 189 ? -6.134 -6.488 13.267 1.00 88.38 189 TYR A CA 1
ATOM 1479 C C . TYR A 1 189 ? -6.112 -7.376 14.506 1.00 88.38 189 TYR A C 1
ATOM 1481 O O . TYR A 1 189 ? -7.160 -7.878 14.881 1.00 88.38 189 TYR A O 1
ATOM 1489 N N . GLU A 1 190 ? -4.966 -7.536 15.159 1.00 91.19 190 GLU A N 1
ATOM 1490 C CA . GLU A 1 190 ? -4.837 -8.256 16.427 1.00 91.19 190 GLU A CA 1
ATOM 1491 C C . GLU A 1 190 ? -5.725 -7.621 17.502 1.00 91.19 190 GLU A C 1
ATOM 1493 O O . GLU A 1 190 ? -6.564 -8.303 18.081 1.00 91.19 190 GLU A O 1
ATOM 1498 N N . VAL A 1 191 ? -5.675 -6.295 17.653 1.00 93.56 191 VAL A N 1
ATOM 1499 C CA . VAL A 1 191 ? -6.562 -5.569 18.573 1.00 93.56 191 VAL A CA 1
ATOM 1500 C C . VAL A 1 191 ? -8.042 -5.813 18.272 1.00 93.56 191 VAL A C 1
ATOM 1502 O O . VAL A 1 191 ? -8.829 -6.069 19.181 1.00 93.56 191 VAL A O 1
ATOM 1505 N N . ILE A 1 192 ? -8.437 -5.755 16.998 1.00 92.69 192 ILE A N 1
ATOM 1506 C CA . ILE A 1 192 ? -9.842 -5.900 16.595 1.00 92.69 192 ILE A CA 1
ATOM 1507 C C . ILE A 1 192 ? -10.323 -7.351 16.712 1.00 92.69 192 ILE A C 1
ATOM 1509 O O . ILE A 1 192 ? -11.444 -7.597 17.158 1.00 92.69 192 ILE A O 1
ATOM 1513 N N . LEU A 1 193 ? -9.532 -8.315 16.246 1.00 91.56 193 LEU A N 1
ATOM 1514 C CA . LEU A 1 193 ? -9.949 -9.709 16.094 1.00 91.56 193 LEU A CA 1
ATOM 1515 C C . LEU A 1 193 ? -9.769 -10.514 17.380 1.00 91.56 193 LEU A C 1
ATOM 1517 O O . LEU A 1 193 ? -10.562 -11.423 17.609 1.00 91.56 193 LEU A O 1
ATOM 1521 N N . GLU A 1 194 ? -8.794 -10.155 18.214 1.00 92.94 194 GLU A N 1
ATOM 1522 C CA . GLU A 1 194 ? -8.520 -10.810 19.501 1.00 92.94 194 GLU A CA 1
ATOM 1523 C C . GLU A 1 194 ? -9.100 -10.044 20.698 1.00 92.94 194 GLU A C 1
ATOM 1525 O O . GLU A 1 194 ? -8.901 -10.443 21.841 1.00 92.94 194 GLU A O 1
ATOM 1530 N N . ASP A 1 195 ? -9.850 -8.965 20.443 1.00 91.94 195 ASP A N 1
ATOM 1531 C CA . ASP A 1 195 ? -10.535 -8.167 21.467 1.00 91.94 195 ASP A CA 1
ATOM 1532 C C . ASP A 1 195 ? -9.583 -7.603 22.541 1.00 91.94 195 ASP A C 1
ATOM 1534 O O . ASP A 1 195 ? -9.925 -7.537 23.725 1.00 91.94 195 ASP A O 1
ATOM 1538 N N . ILE A 1 196 ? -8.388 -7.156 22.129 1.00 94.00 196 ILE A N 1
ATOM 1539 C CA . ILE A 1 196 ? -7.430 -6.522 23.045 1.00 94.00 196 ILE A CA 1
ATOM 1540 C C . ILE A 1 196 ? -8.055 -5.231 23.601 1.00 94.00 196 ILE A C 1
ATOM 1542 O O . ILE A 1 196 ? -8.429 -4.340 22.830 1.00 94.00 196 ILE A O 1
ATOM 1546 N N . PRO A 1 197 ? -8.172 -5.093 24.934 1.00 93.69 197 PRO A N 1
ATOM 1547 C CA . PRO A 1 197 ? -8.835 -3.949 25.535 1.00 93.69 197 PRO A CA 1
ATOM 1548 C C . PRO A 1 197 ? -7.955 -2.699 25.441 1.00 93.69 197 PRO A C 1
ATOM 1550 O O . PRO A 1 197 ? -6.914 -2.618 26.087 1.00 93.69 197 PRO A O 1
ATOM 1553 N N . LEU A 1 198 ? -8.422 -1.700 24.691 1.00 95.56 198 LEU A N 1
ATOM 1554 C CA . LEU A 1 198 ? -7.811 -0.373 24.603 1.00 95.56 198 LEU A CA 1
ATOM 1555 C C . LEU A 1 198 ? -8.737 0.707 25.173 1.00 95.56 198 LEU A C 1
ATOM 1557 O O . LEU A 1 198 ? -9.969 0.622 25.096 1.00 95.56 198 LEU A O 1
ATOM 1561 N N . ARG A 1 199 ? -8.137 1.742 25.758 1.00 94.44 199 ARG A N 1
ATOM 1562 C CA . ARG A 1 199 ? -8.826 2.898 26.328 1.00 94.44 199 ARG A CA 1
ATOM 1563 C C . ARG A 1 199 ? -9.422 3.748 25.220 1.00 94.44 199 ARG A C 1
ATOM 1565 O O . ARG A 1 199 ? -8.786 4.036 24.210 1.00 94.44 199 ARG A O 1
ATOM 1572 N N . LYS A 1 200 ? -10.660 4.189 25.447 1.00 92.75 200 LYS A N 1
ATOM 1573 C CA . LYS A 1 200 ? -11.317 5.128 24.546 1.00 92.75 200 LYS A CA 1
ATOM 1574 C C . LYS A 1 200 ? -10.872 6.551 24.838 1.00 92.75 200 LYS A C 1
ATOM 1576 O O . LYS A 1 200 ? -11.031 7.024 25.962 1.00 92.75 200 LYS A O 1
ATOM 1581 N N . SER A 1 201 ? -10.418 7.248 23.814 1.00 91.31 201 SER A N 1
ATOM 1582 C CA . SER A 1 201 ? -10.083 8.663 23.858 1.00 91.31 201 SER A CA 1
ATOM 1583 C C . SER A 1 201 ? -10.474 9.347 22.546 1.00 91.31 201 SER A C 1
ATOM 1585 O O . SER A 1 201 ? -10.856 8.713 21.559 1.00 91.31 201 SER A O 1
ATOM 1587 N N . LYS A 1 202 ? -10.466 10.680 22.559 1.00 85.31 202 LYS A N 1
ATOM 1588 C CA . LYS A 1 202 ? -10.707 11.488 21.365 1.00 85.31 202 LYS A CA 1
ATOM 1589 C C . LYS A 1 202 ? -9.440 12.246 21.038 1.00 85.31 202 LYS A C 1
ATOM 1591 O O . LYS A 1 202 ? -8.957 13.008 21.864 1.00 85.31 202 LYS A O 1
ATOM 1596 N N . ILE A 1 203 ? -9.004 12.099 19.798 1.00 87.25 203 ILE A N 1
ATOM 1597 C CA . ILE A 1 203 ? -7.865 12.827 19.257 1.00 87.25 203 ILE A CA 1
ATOM 1598 C C . ILE A 1 203 ? -8.328 14.244 18.928 1.00 87.25 203 ILE A C 1
ATOM 1600 O O . ILE A 1 203 ? -9.357 14.432 18.266 1.00 87.25 203 ILE A O 1
ATOM 1604 N N . SER A 1 204 ? -7.605 15.242 19.435 1.00 87.44 204 SER A N 1
ATOM 1605 C CA . SER A 1 204 ? -7.963 16.641 19.218 1.00 87.44 204 SER A CA 1
ATOM 1606 C C . SER A 1 204 ? -7.760 17.027 17.754 1.00 87.44 204 SER A C 1
ATOM 1608 O O . SER A 1 204 ? -6.746 16.701 17.135 1.00 87.44 204 SER A O 1
ATOM 1610 N N . GLN A 1 205 ? -8.723 17.764 17.199 1.00 86.44 205 GLN A N 1
ATOM 1611 C CA . GLN A 1 205 ? -8.586 18.349 15.867 1.00 86.44 205 GLN A CA 1
ATOM 1612 C C . GLN A 1 205 ? -7.432 19.358 15.826 1.00 86.44 205 GLN A C 1
ATOM 1614 O O . GLN A 1 205 ? -6.667 19.358 14.869 1.00 86.44 205 GLN A O 1
ATOM 1619 N N . GLU A 1 206 ? -7.249 20.126 16.899 1.00 90.75 206 GLU A N 1
ATOM 1620 C CA . GLU A 1 206 ? -6.135 21.064 17.047 1.00 90.75 206 GLU A CA 1
ATOM 1621 C C . GLU A 1 206 ? -4.781 20.342 17.035 1.00 90.75 206 GLU A C 1
ATOM 1623 O O . GLU A 1 206 ? -3.847 20.785 16.377 1.00 90.75 206 GLU A O 1
ATOM 1628 N N . GLU A 1 207 ? -4.672 19.186 17.698 1.00 90.81 207 GLU A N 1
ATOM 1629 C CA . GLU A 1 207 ? -3.430 18.404 17.707 1.00 90.81 207 GLU A CA 1
ATOM 1630 C C . GLU A 1 207 ? -3.080 17.888 16.305 1.00 90.81 207 GLU A C 1
ATOM 1632 O O . GLU A 1 207 ? -1.927 17.974 15.878 1.00 90.81 207 GLU A O 1
ATOM 1637 N N . ARG A 1 208 ? -4.086 17.411 15.560 1.00 92.25 208 ARG A N 1
ATOM 1638 C CA . ARG A 1 208 ? -3.930 16.988 14.163 1.00 92.25 208 ARG A CA 1
ATOM 1639 C C . ARG A 1 208 ? -3.494 18.145 13.275 1.00 92.25 208 ARG A C 1
ATOM 1641 O O . ARG A 1 208 ? -2.575 17.980 12.478 1.00 92.25 208 ARG A O 1
ATOM 1648 N N . GLU A 1 209 ? -4.162 19.288 13.389 1.00 93.31 209 GLU A N 1
ATOM 1649 C CA . GLU A 1 209 ? -3.834 20.491 12.627 1.00 93.31 209 GLU A CA 1
ATOM 1650 C C . GLU A 1 209 ? -2.398 20.925 12.914 1.00 93.31 209 GLU A C 1
ATOM 1652 O O . GLU A 1 209 ? -1.595 20.989 11.983 1.00 93.31 209 GLU A O 1
ATOM 1657 N N . ASN A 1 210 ? -2.041 21.102 14.187 1.00 93.31 210 ASN A N 1
ATOM 1658 C CA . ASN A 1 210 ? -0.699 21.501 14.604 1.00 93.31 210 ASN A CA 1
ATOM 1659 C C . ASN A 1 210 ? 0.369 20.550 14.064 1.00 93.31 210 ASN A C 1
ATOM 1661 O O . ASN A 1 210 ? 1.321 21.001 13.434 1.00 93.31 210 ASN A O 1
ATOM 1665 N N . PHE A 1 211 ? 0.186 19.237 14.230 1.00 92.25 211 PHE A N 1
ATOM 1666 C CA . PHE A 1 211 ? 1.157 18.263 13.741 1.00 92.25 211 PHE A CA 1
ATOM 1667 C C . PHE A 1 211 ? 1.280 18.274 12.213 1.00 92.25 211 PHE A C 1
ATOM 1669 O O . PHE A 1 211 ? 2.390 18.221 11.684 1.00 92.25 211 PHE A O 1
ATOM 1676 N N . LEU A 1 212 ? 0.166 18.355 11.478 1.00 90.12 212 LEU A N 1
ATOM 1677 C CA . LEU A 1 212 ? 0.206 18.390 10.016 1.00 90.12 212 LEU A CA 1
ATOM 1678 C C . LEU A 1 212 ? 0.858 19.676 9.500 1.00 90.12 212 LEU A C 1
ATOM 1680 O O . LEU A 1 212 ? 1.635 19.597 8.551 1.00 90.12 212 LEU A O 1
ATOM 1684 N N . TYR A 1 213 ? 0.586 20.833 10.109 1.00 92.56 213 TYR A N 1
ATOM 1685 C CA . TYR A 1 213 ? 1.221 22.103 9.744 1.00 92.56 213 TYR A CA 1
ATOM 1686 C C . TYR A 1 213 ? 2.707 22.133 10.108 1.00 92.56 213 TYR A C 1
ATOM 1688 O O . TYR A 1 213 ? 3.516 22.565 9.290 1.00 92.56 213 TYR A O 1
ATOM 1696 N N . GLU A 1 214 ? 3.089 21.619 11.276 1.00 91.19 214 GLU A N 1
ATOM 1697 C CA . GLU A 1 214 ? 4.494 21.479 11.676 1.00 91.19 214 GLU A CA 1
ATOM 1698 C C . GLU A 1 214 ? 5.259 20.562 10.708 1.00 91.19 214 GLU A C 1
ATOM 1700 O O . GLU A 1 214 ? 6.375 20.867 10.295 1.00 91.19 214 GLU A O 1
ATOM 1705 N N . THR A 1 215 ? 4.629 19.462 10.288 1.00 82.94 215 THR A N 1
ATOM 1706 C CA . THR A 1 215 ? 5.255 18.453 9.424 1.00 82.94 215 THR A CA 1
ATOM 1707 C C . THR A 1 215 ? 5.282 18.873 7.952 1.00 82.94 215 THR A C 1
ATOM 1709 O O . THR A 1 215 ? 6.272 18.633 7.258 1.00 82.94 215 THR A O 1
ATOM 1712 N N . PHE A 1 216 ? 4.192 19.467 7.452 1.00 80.56 216 PHE A N 1
ATOM 1713 C CA . PHE A 1 216 ? 3.956 19.677 6.019 1.00 80.56 216 PHE A CA 1
ATOM 1714 C C . PHE A 1 216 ? 3.757 21.143 5.592 1.00 80.56 216 PHE A C 1
ATOM 1716 O O . PHE A 1 216 ? 3.524 21.413 4.406 1.00 80.56 216 PHE A O 1
ATOM 1723 N N . GLY A 1 217 ? 3.853 22.101 6.516 1.00 88.75 217 GLY A N 1
ATOM 1724 C CA . GLY A 1 217 ? 3.639 23.524 6.246 1.00 88.75 217 GLY A CA 1
ATOM 1725 C C . GLY A 1 217 ? 2.281 23.794 5.592 1.00 88.75 217 GLY A C 1
ATOM 1726 O O . GLY A 1 217 ? 1.286 23.136 5.882 1.00 88.75 217 GLY A O 1
ATOM 1727 N N . GLU A 1 218 ? 2.245 24.713 4.626 1.00 84.69 218 GLU A N 1
ATOM 1728 C CA . GLU A 1 218 ? 1.021 25.091 3.896 1.00 84.69 218 GLU A CA 1
ATOM 1729 C C . GLU A 1 218 ? 0.316 23.917 3.186 1.00 84.69 218 GLU A C 1
ATOM 1731 O O . GLU A 1 218 ? -0.894 23.959 2.952 1.00 84.69 218 GLU A O 1
ATOM 1736 N N . LYS A 1 219 ? 1.037 22.826 2.870 1.00 77.62 219 LYS A N 1
ATOM 1737 C CA . LYS A 1 219 ? 0.435 21.631 2.249 1.00 77.62 219 LYS A CA 1
ATOM 1738 C C . LYS A 1 219 ? -0.525 20.903 3.198 1.00 77.62 219 LYS A C 1
ATOM 1740 O O . LYS A 1 219 ? -1.396 20.177 2.717 1.00 77.62 219 LYS A O 1
ATOM 1745 N N . ALA A 1 220 ? -0.414 21.129 4.511 1.00 84.31 220 ALA A N 1
ATOM 1746 C CA . ALA A 1 220 ? -1.297 20.563 5.529 1.00 84.31 220 ALA A CA 1
ATOM 1747 C C . ALA A 1 220 ? -2.779 20.834 5.251 1.00 84.31 220 ALA A C 1
ATOM 1749 O O . ALA A 1 220 ? -3.615 19.954 5.461 1.00 84.31 220 ALA A O 1
ATOM 1750 N N . LYS A 1 221 ? -3.097 22.008 4.686 1.00 86.81 221 LYS A N 1
ATOM 1751 C CA . LYS A 1 221 ? -4.466 22.394 4.327 1.00 86.81 221 LYS A CA 1
ATOM 1752 C C . LYS A 1 221 ? -5.157 21.347 3.446 1.00 86.81 221 LYS A C 1
ATOM 1754 O O . LYS A 1 221 ? -6.304 20.990 3.699 1.00 86.81 221 LYS A O 1
ATOM 1759 N N . GLY A 1 222 ? -4.445 20.793 2.461 1.00 80.50 222 GLY A N 1
ATOM 1760 C CA . GLY A 1 222 ? -4.990 19.754 1.582 1.00 80.50 222 GLY A CA 1
ATOM 1761 C C . GLY A 1 222 ? -5.298 18.444 2.316 1.00 80.50 222 GLY A C 1
ATOM 1762 O O . GLY A 1 222 ? -6.303 17.798 2.026 1.00 80.50 222 GLY A O 1
ATOM 1763 N N . PHE A 1 223 ? -4.476 18.061 3.298 1.00 83.06 223 PHE A N 1
ATOM 1764 C CA . PHE A 1 223 ? -4.709 16.857 4.108 1.00 83.06 223 PHE A CA 1
ATOM 1765 C C . PHE A 1 223 ? -5.888 17.033 5.064 1.00 83.06 223 PHE A C 1
ATOM 1767 O O . PHE A 1 223 ? -6.682 16.111 5.239 1.00 83.06 223 PHE A O 1
ATOM 1774 N N . LEU A 1 224 ? -6.057 18.228 5.627 1.00 89.69 224 LEU A N 1
ATOM 1775 C CA . LEU A 1 224 ? -7.208 18.552 6.469 1.00 89.69 224 LEU A CA 1
ATOM 1776 C C . LEU A 1 224 ? -8.517 18.505 5.673 1.00 89.69 224 LEU A C 1
ATOM 1778 O O . LEU A 1 224 ? -9.491 17.908 6.126 1.00 89.69 224 LEU A O 1
ATOM 1782 N N . GLU A 1 225 ? -8.529 19.029 4.444 1.00 86.69 225 GLU A N 1
ATOM 1783 C CA . GLU A 1 225 ? -9.691 18.929 3.551 1.00 86.69 225 GLU A CA 1
ATOM 1784 C C . GLU A 1 225 ? -10.041 17.472 3.196 1.00 86.69 225 GLU A C 1
ATOM 1786 O O . GLU A 1 225 ? -11.219 17.111 3.121 1.00 86.69 225 GLU A O 1
ATOM 1791 N N . ILE A 1 226 ? -9.031 16.623 2.972 1.00 81.19 226 ILE A N 1
ATOM 1792 C CA . ILE A 1 226 ? -9.213 15.181 2.744 1.00 81.19 226 ILE A CA 1
ATOM 1793 C C . ILE A 1 226 ? -9.816 14.517 3.985 1.00 81.19 226 ILE A C 1
ATOM 1795 O O . ILE A 1 226 ? -10.795 13.772 3.875 1.00 81.19 226 ILE A O 1
ATOM 1799 N N . TYR A 1 227 ? -9.250 14.795 5.158 1.00 87.62 227 TYR A N 1
ATOM 1800 C CA . TYR A 1 227 ? -9.693 14.227 6.424 1.00 87.62 227 TYR A CA 1
ATOM 1801 C C . TYR A 1 227 ? -11.143 14.610 6.757 1.00 87.62 227 TYR A C 1
ATOM 1803 O O . TYR A 1 227 ? -11.959 13.735 7.055 1.00 87.62 227 TYR A O 1
ATOM 1811 N N . GLU A 1 228 ? -11.512 15.883 6.611 1.00 86.50 228 GLU A N 1
ATOM 1812 C CA . GLU A 1 228 ? -12.876 16.360 6.877 1.00 86.50 228 GLU A CA 1
ATOM 1813 C C . GLU A 1 228 ? -13.921 15.663 5.993 1.00 86.50 228 GLU A C 1
ATOM 1815 O O . GLU A 1 228 ? -14.978 15.235 6.465 1.00 86.50 228 GLU A O 1
ATOM 1820 N N . LYS A 1 229 ? -13.608 15.427 4.712 1.00 82.06 229 LYS A N 1
ATOM 1821 C CA . LYS A 1 229 ? -14.492 14.656 3.816 1.00 82.06 229 LYS A CA 1
ATOM 1822 C C . LYS A 1 229 ? -14.691 13.210 4.284 1.00 82.06 229 LYS A C 1
ATOM 1824 O O . LYS A 1 229 ? -15.734 12.609 3.998 1.00 82.06 229 LYS A O 1
ATOM 1829 N N . LYS A 1 230 ? -13.695 12.646 4.969 1.00 80.75 230 LYS A N 1
ATOM 1830 C CA . LYS A 1 230 ? -13.614 11.238 5.371 1.00 80.75 230 LYS A CA 1
ATOM 1831 C C . LYS A 1 230 ? -14.309 10.941 6.700 1.00 80.75 230 LYS A C 1
ATOM 1833 O O . LYS A 1 230 ? -14.878 9.853 6.828 1.00 80.75 230 LYS A O 1
ATOM 1838 N N . ARG A 1 231 ? -14.327 11.916 7.618 1.00 72.56 231 ARG A N 1
ATOM 1839 C CA . ARG A 1 231 ? -14.851 11.874 9.003 1.00 72.56 231 ARG A CA 1
ATOM 1840 C C . ARG A 1 231 ? -16.362 11.602 9.133 1.00 72.56 231 ARG A C 1
ATOM 1842 O O . ARG A 1 231 ? -16.921 11.634 10.228 1.00 72.56 231 ARG A O 1
ATOM 1849 N N . LYS A 1 232 ? -17.076 11.341 8.036 1.00 67.62 232 LYS A N 1
ATOM 1850 C CA . LYS A 1 232 ? -18.508 11.006 8.082 1.00 67.62 232 LYS A CA 1
ATOM 1851 C C . LYS A 1 232 ? -18.719 9.785 8.979 1.00 67.62 232 LYS A C 1
ATOM 1853 O O . LYS A 1 232 ? -18.181 8.729 8.673 1.00 67.62 232 LYS A O 1
ATOM 1858 N N . LYS A 1 233 ? -19.526 9.926 10.040 1.00 63.16 233 LYS A N 1
ATOM 1859 C CA . LYS A 1 233 ? -19.897 8.815 10.931 1.00 63.16 233 LYS A CA 1
ATOM 1860 C C . LYS A 1 233 ? -20.453 7.652 10.113 1.00 63.16 233 LYS A C 1
ATOM 1862 O O . LYS A 1 233 ? -21.488 7.796 9.461 1.00 63.16 233 LYS A O 1
ATOM 1867 N N . ARG A 1 234 ? -19.780 6.507 10.183 1.00 70.38 234 ARG A N 1
ATOM 1868 C CA . ARG A 1 234 ? -20.251 5.236 9.636 1.00 70.38 234 ARG A CA 1
ATOM 1869 C C . ARG A 1 234 ? -20.743 4.364 10.785 1.00 70.38 234 ARG A C 1
ATOM 1871 O O . ARG A 1 234 ? -20.110 4.304 11.834 1.00 70.38 234 ARG A O 1
ATOM 1878 N N . ASN A 1 235 ? -21.867 3.681 10.589 1.00 72.81 235 ASN A N 1
ATOM 1879 C CA . ASN A 1 235 ? -22.223 2.561 11.455 1.00 72.81 235 ASN A CA 1
ATOM 1880 C C . ASN A 1 235 ? -21.440 1.348 10.960 1.00 72.81 235 ASN A C 1
ATOM 1882 O O . ASN A 1 235 ? -21.798 0.759 9.942 1.00 72.81 235 ASN A O 1
ATOM 1886 N N . VAL A 1 236 ? -20.345 1.021 11.643 1.00 77.62 236 VAL A N 1
ATOM 1887 C CA . VAL A 1 236 ? -19.533 -0.147 11.300 1.00 77.62 236 VAL A CA 1
ATOM 1888 C C . VAL A 1 236 ? -20.083 -1.375 12.018 1.00 77.62 236 VAL A C 1
ATOM 1890 O O . VAL A 1 236 ? -20.101 -1.433 13.246 1.00 77.62 236 VAL A O 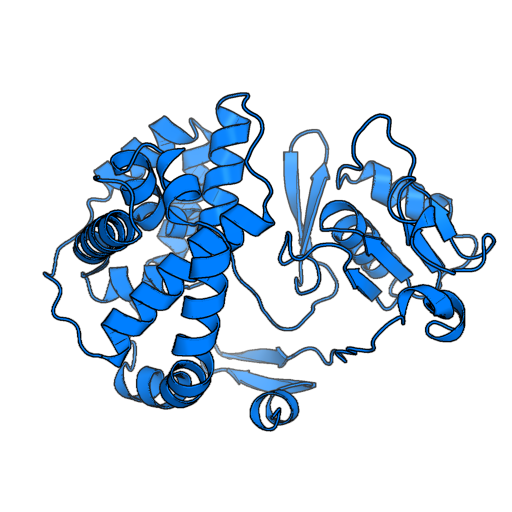1
ATOM 1893 N N . ASP A 1 237 ? -20.506 -2.377 11.247 1.00 84.38 237 ASP A N 1
ATOM 1894 C CA . ASP A 1 237 ? -20.832 -3.705 11.766 1.00 84.38 237 ASP A CA 1
ATOM 1895 C C . ASP A 1 237 ? -19.538 -4.492 12.023 1.00 84.38 237 ASP A C 1
ATOM 1897 O O . ASP A 1 237 ? -19.002 -5.177 11.144 1.00 84.38 237 ASP A O 1
ATOM 1901 N N . LEU A 1 238 ? -19.025 -4.373 13.249 1.00 87.31 238 LEU A N 1
ATOM 1902 C CA . LEU A 1 238 ? -17.829 -5.093 13.680 1.00 87.31 238 LEU A CA 1
ATOM 1903 C C . LEU A 1 238 ? -18.002 -6.611 13.613 1.00 87.31 238 LEU A C 1
ATOM 1905 O O . LEU A 1 238 ? -17.045 -7.303 13.282 1.00 87.31 238 LEU A O 1
ATOM 1909 N N . ALA A 1 239 ? -19.191 -7.146 13.895 1.00 87.38 239 ALA A N 1
ATOM 1910 C CA . ALA A 1 239 ? -19.403 -8.590 13.887 1.00 87.38 239 ALA A CA 1
ATOM 1911 C C . ALA A 1 239 ? -19.251 -9.153 12.467 1.00 87.38 239 ALA A C 1
ATOM 1913 O O . ALA A 1 239 ? -18.564 -10.158 12.256 1.00 87.38 239 ALA A O 1
ATOM 1914 N N . SER A 1 240 ? -19.829 -8.469 11.475 1.00 83.44 240 SER A N 1
ATOM 1915 C CA . SER A 1 240 ? -19.652 -8.842 10.071 1.00 83.44 240 SER A CA 1
ATOM 1916 C C . SER A 1 240 ? -18.206 -8.657 9.608 1.00 83.44 240 SER A C 1
ATOM 1918 O O . SER A 1 240 ? -17.671 -9.550 8.951 1.00 83.44 240 SER A O 1
ATOM 1920 N N . LEU A 1 241 ? -17.543 -7.562 10.006 1.00 83.44 241 LEU A N 1
ATOM 1921 C CA . LEU A 1 241 ? -16.129 -7.324 9.700 1.00 83.44 241 LEU A CA 1
ATOM 1922 C C . LEU A 1 241 ? -15.238 -8.463 10.219 1.00 83.44 241 LEU A C 1
ATOM 1924 O O . LEU A 1 241 ? -14.477 -9.037 9.441 1.00 83.44 241 LEU A O 1
ATOM 1928 N N . LYS A 1 242 ? -15.365 -8.820 11.507 1.00 88.50 242 LYS A N 1
ATOM 1929 C CA . LYS A 1 242 ? -14.603 -9.916 12.122 1.00 88.50 242 LYS A CA 1
ATOM 1930 C C . LYS A 1 242 ? -14.811 -11.208 11.344 1.00 88.50 242 LYS A C 1
ATOM 1932 O O . LYS A 1 242 ? -13.853 -11.795 10.861 1.00 88.50 242 LYS A O 1
ATOM 1937 N N . ARG A 1 243 ? -16.068 -11.590 11.105 1.00 84.75 243 ARG A N 1
ATOM 1938 C CA . ARG A 1 243 ? -16.413 -12.808 10.357 1.00 84.75 243 ARG A CA 1
ATOM 1939 C C . ARG A 1 243 ? -15.767 -12.870 8.966 1.00 84.75 243 ARG A C 1
ATOM 1941 O O . ARG A 1 243 ? -15.374 -13.951 8.542 1.00 84.75 243 ARG A O 1
ATOM 1948 N N . VAL A 1 244 ? -15.677 -11.744 8.255 1.00 78.25 244 VAL A N 1
ATOM 1949 C CA . VAL A 1 244 ? -15.087 -11.687 6.905 1.00 78.25 244 VAL A CA 1
ATOM 1950 C C . VAL A 1 244 ? -13.557 -11.742 6.942 1.00 78.25 244 VAL A C 1
ATOM 1952 O O . VAL A 1 244 ? -12.959 -12.371 6.074 1.00 78.25 244 VAL A O 1
ATOM 1955 N N . ILE A 1 245 ? -12.916 -11.092 7.918 1.00 78.50 245 ILE A N 1
ATOM 1956 C CA . ILE A 1 245 ? -11.451 -10.942 7.958 1.00 78.50 245 ILE A CA 1
ATOM 1957 C C . ILE A 1 245 ? -10.767 -12.092 8.712 1.00 78.50 245 ILE A C 1
ATOM 1959 O O . ILE A 1 245 ? -9.657 -12.476 8.343 1.00 78.50 245 ILE A O 1
ATOM 1963 N N . SER A 1 246 ? -11.419 -12.679 9.723 1.00 85.00 246 SER A N 1
ATOM 1964 C CA . SER A 1 246 ? -10.844 -13.722 10.582 1.00 85.00 246 SER A CA 1
ATOM 1965 C C . SER A 1 246 ? -10.203 -14.895 9.828 1.00 85.00 246 SER A C 1
ATOM 1967 O O . SER A 1 246 ? -9.098 -15.262 10.218 1.00 85.00 246 SER A O 1
ATOM 1969 N N . PRO A 1 247 ? -10.798 -15.475 8.760 1.00 79.69 247 PRO A N 1
ATOM 1970 C CA . PRO A 1 247 ? -10.171 -16.596 8.055 1.00 79.69 247 PRO A CA 1
ATOM 1971 C C . PRO A 1 247 ? -8.797 -16.233 7.482 1.00 79.69 247 PRO A C 1
ATOM 1973 O O . PRO A 1 247 ? -7.823 -16.936 7.725 1.00 79.69 247 PRO A O 1
ATOM 1976 N N . THR A 1 248 ? -8.709 -15.091 6.795 1.00 74.88 248 THR A N 1
ATOM 1977 C CA . THR A 1 248 ? -7.458 -14.584 6.217 1.00 74.88 248 THR A CA 1
ATOM 1978 C C . THR A 1 248 ? -6.453 -14.223 7.306 1.00 74.88 248 THR A C 1
ATOM 1980 O O . THR A 1 248 ? -5.269 -14.512 7.185 1.00 74.88 248 THR A O 1
ATOM 1983 N N . TYR A 1 249 ? -6.909 -13.596 8.390 1.00 81.94 249 TYR A N 1
ATOM 1984 C CA . TYR A 1 249 ? -6.033 -13.259 9.507 1.00 81.94 249 TYR A CA 1
ATOM 1985 C C . TYR A 1 249 ? -5.387 -14.504 10.121 1.00 81.94 249 TYR A C 1
ATOM 1987 O O . TYR A 1 249 ? -4.168 -14.554 10.233 1.00 81.94 249 TYR A O 1
ATOM 1995 N N . LEU A 1 250 ? -6.187 -15.520 10.457 1.00 85.75 250 LEU A N 1
ATOM 1996 C CA . LEU A 1 250 ? -5.696 -16.759 11.063 1.00 85.75 250 LEU A CA 1
ATOM 1997 C C . LEU A 1 250 ? -4.774 -17.543 10.123 1.00 85.75 250 LEU A C 1
ATOM 1999 O O . LEU A 1 250 ? -3.837 -18.179 10.588 1.00 85.75 250 LEU A O 1
ATOM 2003 N N . GLU A 1 251 ? -5.022 -17.487 8.813 1.00 82.94 251 GLU A N 1
ATOM 2004 C CA . GLU A 1 251 ? -4.173 -18.145 7.816 1.00 82.94 251 GLU A CA 1
ATOM 2005 C C . GLU A 1 251 ? -2.789 -17.491 7.705 1.00 82.94 251 GLU A C 1
ATOM 2007 O O . GLU A 1 251 ? -1.790 -18.195 7.579 1.00 82.94 251 GLU A O 1
ATOM 2012 N N . PHE A 1 252 ? -2.712 -16.155 7.752 1.00 78.75 252 PHE A N 1
ATOM 2013 C CA . PHE A 1 252 ? -1.487 -15.431 7.392 1.00 78.75 252 PHE A CA 1
ATOM 2014 C C . PHE A 1 252 ? -0.749 -14.760 8.556 1.00 78.75 252 PHE A C 1
ATOM 2016 O O . PHE A 1 252 ? 0.406 -14.380 8.359 1.00 78.75 252 PHE A O 1
ATOM 2023 N N . LYS A 1 253 ? -1.358 -14.590 9.742 1.00 82.50 253 LYS A N 1
ATOM 2024 C CA . LYS A 1 253 ? -0.759 -13.846 10.872 1.00 82.50 253 LYS A CA 1
ATOM 2025 C C . LYS A 1 253 ? 0.643 -14.355 11.205 1.00 82.50 253 LYS A C 1
ATOM 2027 O O . LYS A 1 253 ? 1.587 -13.566 11.209 1.00 82.50 253 LYS A O 1
ATOM 2032 N N . ASP A 1 254 ? 0.779 -15.654 11.454 1.00 81.25 254 ASP A N 1
ATOM 2033 C CA . ASP A 1 254 ? 2.031 -16.238 11.944 1.00 81.25 254 ASP A CA 1
ATOM 2034 C C . ASP A 1 254 ? 3.136 -16.161 10.894 1.00 81.25 254 ASP A C 1
ATOM 2036 O O . ASP A 1 254 ? 4.231 -15.674 11.178 1.00 81.25 254 ASP A O 1
ATOM 2040 N N . THR A 1 255 ? 2.819 -16.537 9.652 1.00 78.44 255 THR A N 1
ATOM 2041 C CA . THR A 1 255 ? 3.749 -16.426 8.525 1.00 78.44 255 THR A CA 1
ATOM 2042 C C . THR A 1 255 ? 4.201 -14.985 8.328 1.00 78.44 255 THR A C 1
ATOM 2044 O O . THR A 1 255 ? 5.387 -14.726 8.141 1.00 78.44 255 THR A O 1
ATOM 2047 N N . LEU A 1 256 ? 3.283 -14.020 8.389 1.00 74.31 256 LEU A N 1
ATOM 2048 C CA . LEU A 1 256 ? 3.621 -12.618 8.193 1.00 74.31 256 LEU A CA 1
ATOM 2049 C C . LEU A 1 256 ? 4.510 -12.093 9.329 1.00 74.31 256 LEU A C 1
ATOM 2051 O O . LEU A 1 256 ? 5.513 -11.440 9.056 1.00 74.31 256 LEU A O 1
ATOM 2055 N N . LEU A 1 257 ? 4.204 -12.426 10.587 1.00 78.00 257 LEU A N 1
ATOM 2056 C CA . LEU A 1 257 ? 5.040 -12.064 11.736 1.00 78.00 257 LEU A CA 1
ATOM 2057 C C . LEU A 1 257 ? 6.437 -12.695 11.665 1.00 78.00 257 LEU A C 1
ATOM 2059 O O . LEU A 1 257 ? 7.414 -12.035 12.013 1.00 78.00 257 LEU A O 1
ATOM 2063 N N . GLU A 1 258 ? 6.556 -13.935 11.194 1.00 77.94 258 GLU A N 1
ATOM 2064 C CA . GLU A 1 258 ? 7.846 -14.599 10.990 1.00 77.94 258 GLU A CA 1
ATOM 2065 C C . GLU A 1 258 ? 8.700 -13.873 9.939 1.00 77.94 258 GLU A C 1
ATOM 2067 O O . GLU A 1 258 ? 9.853 -13.530 10.207 1.00 77.94 258 GLU A O 1
ATOM 2072 N N . HIS A 1 259 ? 8.122 -13.533 8.784 1.00 75.12 259 HIS A N 1
ATOM 2073 C CA . HIS A 1 259 ? 8.831 -12.775 7.747 1.00 75.12 259 HIS A CA 1
ATOM 2074 C C . HIS A 1 259 ? 9.223 -11.373 8.223 1.00 75.12 259 HIS A C 1
ATOM 2076 O O . HIS A 1 259 ? 10.315 -10.895 7.920 1.00 75.12 259 HIS A O 1
ATOM 2082 N N . LEU A 1 260 ? 8.363 -10.715 9.002 1.00 71.56 260 LEU A N 1
ATOM 2083 C CA . LEU A 1 260 ? 8.670 -9.414 9.590 1.00 71.56 260 LEU A CA 1
ATOM 2084 C C . LEU A 1 260 ? 9.825 -9.497 10.604 1.00 71.56 260 LEU A C 1
ATOM 2086 O O . LEU A 1 260 ? 10.654 -8.590 10.639 1.00 71.56 260 LEU A O 1
ATOM 2090 N N . LYS A 1 261 ? 9.954 -10.589 11.371 1.00 73.88 261 LYS A N 1
ATOM 2091 C CA . LYS A 1 261 ? 11.118 -10.811 12.253 1.00 73.88 261 LYS A CA 1
ATOM 2092 C C . LYS A 1 261 ? 12.429 -10.913 11.467 1.00 73.88 261 LYS A C 1
ATOM 2094 O O . LYS A 1 261 ? 13.429 -10.344 11.897 1.00 73.88 261 LYS A O 1
ATOM 2099 N N . LEU A 1 262 ? 12.424 -11.565 10.301 1.00 73.88 262 LEU A N 1
ATOM 2100 C CA . LEU A 1 262 ? 13.613 -11.680 9.440 1.00 73.88 262 LEU A CA 1
ATOM 2101 C C . LEU A 1 262 ? 14.107 -10.327 8.902 1.00 73.88 262 LEU A C 1
ATOM 2103 O O . LEU A 1 262 ? 15.289 -10.182 8.605 1.00 73.88 262 LEU A O 1
ATOM 2107 N N . LEU A 1 263 ? 13.228 -9.326 8.797 1.00 72.44 263 LEU A N 1
ATOM 2108 C CA . LEU A 1 263 ? 13.564 -7.988 8.293 1.00 72.44 263 LEU A CA 1
ATOM 2109 C C . LEU A 1 263 ? 14.224 -7.070 9.341 1.00 72.44 263 LEU A C 1
ATOM 2111 O O . LEU A 1 263 ? 14.417 -5.889 9.061 1.00 72.44 263 LEU A O 1
ATOM 2115 N N . ASN A 1 264 ? 14.550 -7.591 10.532 1.00 78.62 264 ASN A N 1
ATOM 2116 C CA . ASN A 1 264 ? 15.113 -6.847 11.664 1.00 78.62 264 ASN A CA 1
ATOM 2117 C C . ASN A 1 264 ? 14.382 -5.517 11.928 1.00 78.62 264 ASN A C 1
ATOM 2119 O O . ASN A 1 264 ? 14.982 -4.443 12.011 1.00 78.62 264 ASN A O 1
ATOM 2123 N N . LEU A 1 265 ? 13.050 -5.584 12.029 1.00 77.81 265 LEU A N 1
ATOM 2124 C CA . LEU A 1 265 ? 12.212 -4.395 12.188 1.00 77.81 265 LEU A CA 1
ATOM 2125 C C . LEU A 1 265 ? 12.611 -3.523 13.384 1.00 77.81 265 LEU A C 1
ATOM 2127 O O . LEU A 1 265 ? 12.439 -2.312 13.308 1.00 77.81 265 LEU A O 1
ATOM 2131 N N . GLY A 1 266 ? 13.164 -4.102 14.453 1.00 80.19 266 GLY A N 1
ATOM 2132 C CA . GLY A 1 266 ? 13.665 -3.337 15.596 1.00 80.19 266 GLY A CA 1
ATOM 2133 C C . GLY A 1 266 ? 14.726 -2.305 15.193 1.00 80.19 266 GLY A C 1
ATOM 2134 O O . GLY A 1 266 ? 14.613 -1.134 15.551 1.00 80.19 266 GLY A O 1
ATOM 2135 N N . GLU A 1 267 ? 15.704 -2.700 14.372 1.00 81.81 267 GLU A N 1
ATOM 2136 C CA . GLU A 1 267 ? 16.719 -1.783 13.828 1.00 81.81 267 GLU A CA 1
ATOM 2137 C C . GLU A 1 267 ? 16.100 -0.761 12.864 1.00 81.81 267 GLU A C 1
ATOM 2139 O O . GLU A 1 267 ? 16.561 0.371 12.732 1.00 81.81 267 GLU A O 1
ATOM 2144 N N . LEU A 1 268 ? 15.037 -1.145 12.163 1.00 81.81 268 LEU A N 1
ATOM 2145 C CA . LEU A 1 268 ? 14.357 -0.238 11.254 1.00 81.81 268 LEU A CA 1
ATOM 2146 C C . LEU A 1 268 ? 13.590 0.855 12.009 1.00 81.81 268 LEU A C 1
ATOM 2148 O O . LEU A 1 268 ? 13.681 2.027 11.644 1.00 81.81 268 LEU A O 1
ATOM 2152 N N . PHE A 1 269 ? 12.866 0.483 13.066 1.00 85.75 269 PHE A N 1
ATOM 2153 C CA . PHE A 1 269 ? 12.138 1.418 13.921 1.00 85.75 269 PHE A CA 1
ATOM 2154 C C . PHE A 1 269 ? 13.076 2.298 14.753 1.00 85.75 269 PHE A C 1
ATOM 2156 O O . PHE A 1 269 ? 12.744 3.459 14.974 1.00 85.75 269 PHE A O 1
ATOM 2163 N N . SER A 1 270 ? 14.264 1.814 15.141 1.00 84.00 270 SER A N 1
ATOM 2164 C CA . SER A 1 270 ? 15.242 2.613 15.902 1.00 84.00 270 SER A CA 1
ATOM 2165 C C . SER A 1 270 ? 15.790 3.823 15.132 1.00 84.00 270 SER A C 1
ATOM 2167 O O . SER A 1 270 ? 16.341 4.744 15.732 1.00 84.00 270 SER A O 1
ATOM 2169 N N . LYS A 1 271 ? 15.600 3.867 13.805 1.00 83.81 271 LYS A N 1
ATOM 2170 C CA . LYS A 1 271 ? 15.945 5.019 12.951 1.00 83.81 271 LYS A CA 1
ATOM 2171 C C . LYS A 1 271 ? 14.956 6.180 13.068 1.00 83.81 271 LYS A C 1
ATOM 2173 O O . LYS A 1 271 ? 15.198 7.238 12.486 1.00 83.81 271 LYS A O 1
ATOM 2178 N N . PHE A 1 272 ? 13.848 5.986 13.779 1.00 83.38 272 PHE A N 1
ATOM 2179 C CA . PHE A 1 272 ? 12.805 6.980 13.972 1.00 83.38 272 PHE A CA 1
ATOM 2180 C C . PHE A 1 272 ? 12.716 7.389 15.436 1.00 83.38 272 PHE A C 1
ATOM 2182 O O . PHE A 1 272 ? 12.830 6.562 16.338 1.00 83.38 272 PHE A O 1
ATOM 2189 N N . ASP A 1 273 ? 12.436 8.670 15.666 1.00 90.19 273 ASP A N 1
ATOM 2190 C CA . ASP A 1 273 ? 11.915 9.092 16.958 1.00 90.19 273 ASP A CA 1
ATOM 2191 C C . ASP A 1 273 ? 10.549 8.420 17.183 1.00 90.19 273 ASP A C 1
ATOM 2193 O O . ASP A 1 273 ? 9.658 8.489 16.329 1.00 90.19 273 ASP A O 1
ATOM 2197 N N . LEU A 1 274 ? 10.403 7.716 18.307 1.00 89.94 274 LEU A N 1
ATOM 2198 C CA . LEU A 1 274 ? 9.213 6.905 18.571 1.00 89.94 274 LEU A CA 1
ATOM 2199 C C . LEU A 1 274 ? 7.967 7.766 18.784 1.00 89.94 274 LEU A C 1
ATOM 2201 O O . LEU A 1 274 ? 6.873 7.333 18.428 1.00 89.94 274 LEU A O 1
ATOM 2205 N N . GLU A 1 275 ? 8.116 8.980 19.317 1.00 91.62 275 GLU A N 1
ATOM 2206 C CA . GLU A 1 275 ? 6.988 9.896 19.490 1.00 91.62 275 GLU A CA 1
ATOM 2207 C C . GLU A 1 275 ? 6.519 10.448 18.139 1.00 91.62 275 GLU A C 1
ATOM 2209 O O . GLU A 1 275 ? 5.322 10.456 17.846 1.00 91.62 275 GLU A O 1
ATOM 2214 N N . PHE A 1 276 ? 7.451 10.806 17.255 1.00 90.88 276 PHE A N 1
ATOM 2215 C CA . PHE A 1 276 ? 7.136 11.114 15.865 1.00 90.88 276 PHE A CA 1
ATOM 2216 C C . PHE A 1 276 ? 6.442 9.938 15.166 1.00 90.88 276 PHE A C 1
ATOM 2218 O O . PHE A 1 276 ? 5.416 10.133 14.513 1.00 90.88 276 PHE A O 1
ATOM 2225 N N . PHE A 1 277 ? 6.959 8.712 15.308 1.00 90.31 277 PHE A N 1
ATOM 2226 C CA . PHE A 1 277 ? 6.353 7.540 14.672 1.00 90.31 277 PHE A CA 1
ATOM 2227 C C . PHE A 1 277 ? 4.945 7.264 15.213 1.00 90.31 277 PHE A C 1
ATOM 2229 O O . PHE A 1 277 ? 4.032 6.981 14.436 1.00 90.31 277 PHE A O 1
ATOM 2236 N N . ARG A 1 278 ? 4.730 7.424 16.524 1.00 94.38 278 ARG A N 1
ATOM 2237 C CA . ARG A 1 278 ? 3.406 7.341 17.152 1.00 94.38 278 ARG A CA 1
ATOM 2238 C C . ARG A 1 278 ? 2.431 8.329 16.511 1.00 94.38 278 ARG A C 1
ATOM 2240 O O . ARG A 1 278 ? 1.348 7.937 16.076 1.00 94.38 278 ARG A O 1
ATOM 2247 N N . LYS A 1 279 ? 2.837 9.594 16.372 1.00 92.56 279 LYS A N 1
ATOM 2248 C CA . LYS A 1 279 ? 2.040 10.618 15.682 1.00 92.56 279 LYS A CA 1
ATOM 2249 C C . LYS A 1 279 ? 1.819 10.279 14.204 1.00 92.56 279 LYS A C 1
ATOM 2251 O O . LYS A 1 279 ? 0.718 10.479 13.696 1.00 92.56 279 LYS A O 1
ATOM 2256 N N . ALA A 1 280 ? 2.800 9.693 13.517 1.00 88.75 280 ALA A N 1
ATOM 2257 C CA . ALA A 1 280 ? 2.640 9.219 12.142 1.00 88.75 280 ALA A CA 1
ATOM 2258 C C . ALA A 1 280 ? 1.577 8.107 12.027 1.00 88.75 280 ALA A C 1
ATOM 2260 O O . ALA A 1 280 ? 0.761 8.138 11.103 1.00 88.75 280 ALA A O 1
ATOM 2261 N N . VAL A 1 281 ? 1.523 7.161 12.974 1.00 91.44 281 VAL A N 1
ATOM 2262 C CA . VAL A 1 281 ? 0.462 6.136 13.032 1.00 91.44 281 VAL A CA 1
ATOM 2263 C C . VAL A 1 281 ? -0.912 6.792 13.138 1.00 91.44 281 VAL A C 1
ATOM 2265 O O . VAL A 1 281 ? -1.821 6.409 12.409 1.00 91.44 281 VAL A O 1
ATOM 2268 N N . ILE A 1 282 ? -1.054 7.813 13.982 1.00 92.06 282 ILE A N 1
ATOM 2269 C CA . ILE A 1 282 ? -2.327 8.508 14.178 1.00 92.06 282 ILE A CA 1
ATOM 2270 C C . ILE A 1 282 ? -2.722 9.313 12.934 1.00 92.06 282 ILE A C 1
ATOM 2272 O O . ILE A 1 282 ? -3.797 9.124 12.371 1.00 92.06 282 ILE A O 1
ATOM 2276 N N . PHE A 1 283 ? -1.860 10.232 12.501 1.00 91.62 283 PHE A N 1
ATOM 2277 C CA . PHE A 1 283 ? -2.256 11.294 11.577 1.00 91.62 283 PHE A CA 1
ATOM 2278 C C . PHE A 1 283 ? -2.100 10.924 10.102 1.00 91.62 283 PHE A C 1
ATOM 2280 O O . PHE A 1 283 ? -2.631 11.632 9.238 1.00 91.62 283 PHE A O 1
ATOM 2287 N N . SER A 1 284 ? -1.443 9.801 9.787 1.00 84.25 284 SER A N 1
ATOM 2288 C CA . SER A 1 284 ? -1.316 9.318 8.407 1.00 84.25 284 SER A CA 1
ATOM 2289 C C . SER A 1 284 ? -2.664 9.020 7.747 1.00 84.25 284 SER A C 1
ATOM 2291 O O . SER A 1 284 ? -2.783 9.137 6.527 1.00 84.25 284 SER A O 1
ATOM 2293 N N . ASN A 1 285 ? -3.724 8.755 8.517 1.00 84.88 285 ASN A N 1
ATOM 2294 C CA . ASN A 1 285 ? -5.067 8.574 7.963 1.00 84.88 285 ASN A CA 1
ATOM 2295 C C . ASN A 1 285 ? -5.665 9.851 7.323 1.00 84.88 285 ASN A C 1
ATOM 2297 O O . ASN A 1 285 ? -6.678 9.758 6.623 1.00 84.88 285 ASN A O 1
ATOM 2301 N N . SER A 1 286 ? -5.013 11.010 7.488 1.00 84.62 286 SER A N 1
ATOM 2302 C CA . SER A 1 286 ? -5.395 12.302 6.893 1.00 84.62 286 SER A CA 1
ATOM 2303 C C . SER A 1 286 ? -4.904 12.491 5.456 1.00 84.62 286 SER A C 1
ATOM 2305 O O . SER A 1 286 ? -5.411 13.346 4.737 1.00 84.62 286 SER A O 1
ATOM 2307 N N . ILE A 1 287 ? -3.900 11.729 5.011 1.00 72.25 287 ILE A N 1
ATOM 2308 C CA . ILE A 1 287 ? -3.200 12.038 3.750 1.00 72.25 287 ILE A CA 1
ATOM 2309 C C . ILE A 1 287 ? -3.893 11.447 2.510 1.00 72.25 287 ILE A C 1
ATOM 2311 O O . ILE A 1 287 ? -3.492 11.732 1.381 1.00 72.25 287 ILE A O 1
ATOM 2315 N N . ARG A 1 288 ? -4.922 10.603 2.696 1.00 69.19 288 ARG A N 1
ATOM 2316 C CA . ARG A 1 288 ? -5.674 9.944 1.612 1.00 69.19 288 ARG A CA 1
ATOM 2317 C C . ARG A 1 288 ? -7.166 9.828 1.912 1.00 69.19 288 ARG A C 1
ATOM 2319 O O . ARG A 1 288 ? -7.575 9.567 3.037 1.00 69.19 288 ARG A O 1
ATOM 2326 N N . GLU A 1 289 ? -7.975 9.921 0.854 1.00 65.44 289 GLU A N 1
ATOM 2327 C CA . GLU A 1 289 ? -9.444 9.830 0.931 1.00 65.44 289 GLU A CA 1
ATOM 2328 C C . GLU A 1 289 ? -9.964 8.420 1.270 1.00 65.44 289 GLU A C 1
ATOM 2330 O O . GLU A 1 289 ? -11.106 8.256 1.701 1.00 65.44 289 GLU A O 1
ATOM 2335 N N . ARG A 1 290 ? -9.154 7.376 1.052 1.00 67.81 290 ARG A N 1
ATOM 2336 C CA . ARG A 1 290 ? -9.563 5.976 1.239 1.00 67.81 290 ARG A CA 1
ATOM 2337 C C . ARG A 1 290 ? -9.686 5.632 2.721 1.00 67.81 290 ARG A C 1
ATOM 2339 O O . ARG A 1 290 ? -8.785 5.954 3.481 1.00 67.81 290 ARG A O 1
ATOM 2346 N N . TYR A 1 291 ? -10.767 4.940 3.085 1.00 72.12 291 TYR A N 1
ATOM 2347 C CA . TYR A 1 291 ? -10.998 4.408 4.430 1.00 72.12 291 TYR A CA 1
ATOM 2348 C C . TYR A 1 291 ? -10.126 3.177 4.722 1.00 72.12 291 TYR A C 1
ATOM 2350 O O . TYR A 1 291 ? -10.016 2.294 3.870 1.00 72.12 291 TYR A O 1
ATOM 2358 N N . THR A 1 292 ? -9.550 3.129 5.918 1.00 80.88 292 THR A N 1
ATOM 2359 C CA . THR A 1 292 ? -8.468 2.238 6.348 1.00 80.88 292 THR A CA 1
ATOM 2360 C C . THR A 1 292 ? -8.769 1.684 7.740 1.00 80.88 292 THR A C 1
ATOM 2362 O O . THR A 1 292 ? -9.695 2.131 8.421 1.00 80.88 292 THR A O 1
ATOM 2365 N N . VAL A 1 293 ? -7.953 0.735 8.205 1.00 83.38 293 VAL A N 1
ATOM 2366 C CA . VAL A 1 293 ? -8.063 0.225 9.579 1.00 83.38 293 VAL A CA 1
ATOM 2367 C C . VAL A 1 293 ? -7.816 1.316 10.631 1.00 83.38 293 VAL A C 1
ATOM 2369 O O . VAL A 1 293 ? -8.435 1.288 11.687 1.00 83.38 293 VAL A O 1
ATOM 2372 N N . LEU A 1 294 ? -6.987 2.324 10.340 1.00 89.19 294 LEU A N 1
ATOM 2373 C CA . LEU A 1 294 ? -6.727 3.431 11.267 1.00 89.19 294 LEU A CA 1
ATOM 2374 C C . LEU A 1 294 ? -7.960 4.328 11.430 1.00 89.19 294 LEU A C 1
ATOM 2376 O O . LEU A 1 294 ? -8.247 4.770 12.537 1.00 89.19 294 LEU A O 1
ATOM 2380 N N . ASP A 1 295 ? -8.737 4.537 10.360 1.00 87.50 295 ASP A N 1
ATOM 2381 C CA . ASP A 1 295 ? -10.013 5.260 10.465 1.00 87.50 295 ASP A CA 1
ATOM 2382 C C . ASP A 1 295 ? -11.033 4.491 11.296 1.00 87.50 295 ASP A C 1
ATOM 2384 O O . ASP A 1 295 ? -11.779 5.093 12.061 1.00 87.50 295 ASP A O 1
ATOM 2388 N N . LEU A 1 296 ? -11.052 3.161 11.169 1.00 88.81 296 LEU A N 1
ATOM 2389 C CA . LEU A 1 296 ? -11.898 2.314 12.001 1.00 88.81 296 LEU A CA 1
ATOM 2390 C C . LEU A 1 296 ? -11.519 2.445 13.476 1.00 88.81 296 LEU A C 1
ATOM 2392 O O . LEU A 1 296 ? -12.392 2.662 14.311 1.00 88.81 296 LEU A O 1
ATOM 2396 N N . LEU A 1 297 ? -10.229 2.362 13.806 1.00 91.38 297 LEU A N 1
ATOM 2397 C CA . LEU A 1 297 ? -9.761 2.554 15.179 1.00 91.38 297 LEU A CA 1
ATOM 2398 C C . LEU A 1 297 ? -10.117 3.951 15.713 1.00 91.38 297 LEU A C 1
ATOM 2400 O O . LEU A 1 297 ? -10.467 4.085 16.886 1.00 91.38 297 LEU A O 1
ATOM 2404 N N . GLU A 1 298 ? -10.077 4.985 14.866 1.00 91.56 298 GLU A N 1
ATOM 2405 C CA . GLU A 1 298 ? -10.494 6.340 15.240 1.00 91.56 298 GLU A CA 1
ATOM 2406 C C . GLU A 1 298 ? -12.006 6.424 15.489 1.00 91.56 298 GLU A C 1
ATOM 2408 O O . GLU A 1 298 ? -12.434 6.976 16.502 1.00 91.56 298 GLU A O 1
ATOM 2413 N N . GLU A 1 299 ? -12.827 5.827 14.621 1.00 89.19 299 GLU A N 1
ATOM 2414 C CA . GLU A 1 299 ? -14.287 5.771 14.778 1.00 89.19 299 GLU A CA 1
ATOM 2415 C C . GLU A 1 299 ? -14.709 4.981 16.033 1.00 89.19 299 GLU A C 1
ATOM 2417 O O . GLU A 1 299 ? -15.698 5.331 16.683 1.00 89.19 299 GLU A O 1
ATOM 2422 N N . LEU A 1 300 ? -13.938 3.958 16.419 1.00 89.75 300 LEU A N 1
ATOM 2423 C CA . LEU A 1 300 ? -14.105 3.217 17.676 1.00 89.75 300 LEU A CA 1
ATOM 2424 C C . LEU A 1 300 ? -13.606 3.990 18.911 1.00 89.75 300 LEU A C 1
ATOM 2426 O O . LEU A 1 300 ? -13.923 3.608 20.044 1.00 89.75 300 LEU A O 1
ATOM 2430 N N . GLY A 1 301 ? -12.865 5.079 18.695 1.00 92.31 301 GLY A N 1
ATOM 2431 C CA . GLY A 1 301 ? -12.272 5.919 19.729 1.00 92.31 301 GLY A CA 1
ATOM 2432 C C . GLY A 1 301 ? -11.034 5.313 20.383 1.00 92.31 301 GLY A C 1
ATOM 2433 O O . GLY A 1 301 ? -10.731 5.693 21.499 1.00 92.31 301 GLY A O 1
ATOM 2434 N N . ILE A 1 302 ? -10.352 4.359 19.747 1.00 95.19 302 ILE A N 1
ATOM 2435 C CA . ILE A 1 302 ? -9.206 3.636 20.333 1.00 95.19 302 ILE A CA 1
ATOM 2436 C C . ILE A 1 302 ? -7.878 3.897 19.608 1.00 95.19 302 ILE A C 1
ATOM 2438 O O . ILE A 1 302 ? -6.857 3.352 20.009 1.00 95.19 302 ILE A O 1
ATOM 2442 N N . LEU A 1 303 ? -7.861 4.720 18.551 1.00 94.94 303 LEU A N 1
ATOM 2443 C CA . LEU A 1 303 ? -6.656 4.974 17.742 1.00 94.94 303 LEU A CA 1
ATOM 2444 C C . LEU A 1 303 ? -5.485 5.565 18.547 1.00 94.94 303 LEU A C 1
ATOM 2446 O O . LEU A 1 303 ? -4.334 5.223 18.287 1.00 94.94 303 LEU A O 1
ATOM 2450 N N . GLU A 1 304 ? -5.752 6.439 19.516 1.00 95.31 304 GLU A N 1
ATOM 2451 C CA . GLU A 1 304 ? -4.691 7.044 20.328 1.00 95.31 304 GLU A CA 1
ATOM 2452 C C . GLU A 1 304 ? -4.015 6.000 21.221 1.00 95.31 304 GLU A C 1
ATOM 2454 O O . GLU A 1 304 ? -2.798 5.842 21.166 1.00 95.31 304 GLU A O 1
ATOM 2459 N N . ASP A 1 305 ? -4.794 5.225 21.977 1.00 96.75 305 ASP A N 1
ATOM 2460 C CA . ASP A 1 305 ? -4.259 4.166 22.839 1.00 96.75 305 ASP A CA 1
ATOM 2461 C C . ASP A 1 305 ? -3.627 3.038 22.007 1.00 96.75 305 ASP A C 1
ATOM 2463 O O . ASP A 1 305 ? -2.583 2.495 22.363 1.00 96.75 305 ASP A O 1
ATOM 2467 N N . PHE A 1 306 ? -4.174 2.767 20.817 1.00 97.25 306 PHE A N 1
ATOM 2468 C CA . PHE A 1 306 ? -3.557 1.878 19.835 1.00 97.25 306 PHE A CA 1
ATOM 2469 C C . PHE A 1 306 ? -2.169 2.361 19.407 1.00 97.25 306 PHE A C 1
ATOM 2471 O O . PHE A 1 306 ? -1.254 1.552 19.264 1.00 97.25 306 PHE A O 1
ATOM 2478 N N . SER A 1 307 ? -1.982 3.670 19.214 1.00 95.69 307 SER A N 1
ATOM 2479 C CA . SER A 1 307 ? -0.668 4.210 18.863 1.00 95.69 307 SER A CA 1
ATOM 2480 C C . SER A 1 307 ? 0.367 3.918 19.955 1.00 95.69 307 SER A C 1
ATOM 2482 O O . SER A 1 307 ? 1.493 3.561 19.627 1.00 95.69 307 SER A O 1
ATOM 2484 N N . HIS A 1 308 ? -0.018 3.976 21.236 1.00 95.50 308 HIS A N 1
ATOM 2485 C CA . HIS A 1 308 ? 0.849 3.601 22.355 1.00 95.50 308 HIS A CA 1
ATOM 2486 C C . HIS A 1 308 ? 1.128 2.097 22.383 1.00 95.50 308 HIS A C 1
ATOM 2488 O O . HIS A 1 308 ? 2.291 1.705 22.465 1.00 95.50 308 HIS A O 1
ATOM 2494 N N . PHE A 1 309 ? 0.090 1.273 22.208 1.00 95.62 309 PHE A N 1
ATOM 2495 C CA . PHE A 1 309 ? 0.221 -0.180 22.089 1.00 95.62 309 PHE A CA 1
ATOM 2496 C C . PHE A 1 309 ? 1.232 -0.574 21.002 1.00 95.62 309 PHE A C 1
ATOM 2498 O O . PHE A 1 309 ? 2.127 -1.376 21.246 1.00 95.62 309 PHE A O 1
ATOM 2505 N N . VAL A 1 310 ? 1.162 0.044 19.820 1.00 93.62 310 VAL A N 1
ATOM 2506 C CA . VAL A 1 310 ? 2.117 -0.204 18.729 1.00 93.62 310 VAL A CA 1
ATOM 2507 C C . VAL A 1 310 ? 3.549 0.145 19.130 1.00 93.62 310 VAL A C 1
ATOM 2509 O O . VAL A 1 310 ? 4.462 -0.605 18.794 1.00 93.62 310 VAL A O 1
ATOM 2512 N N . ILE A 1 311 ? 3.770 1.259 19.836 1.00 94.12 311 ILE A N 1
ATOM 2513 C CA . ILE A 1 311 ? 5.112 1.622 20.312 1.00 94.12 311 ILE A CA 1
ATOM 2514 C C . ILE A 1 311 ? 5.634 0.588 21.314 1.00 94.12 311 ILE A C 1
ATOM 2516 O O . ILE A 1 311 ? 6.800 0.206 21.230 1.00 94.12 311 ILE A O 1
ATOM 2520 N N . ASP A 1 312 ? 4.797 0.097 22.224 1.00 93.12 312 ASP A N 1
ATOM 2521 C CA . ASP A 1 312 ? 5.200 -0.935 23.183 1.00 93.12 312 ASP A CA 1
ATOM 2522 C C . ASP A 1 312 ? 5.525 -2.266 22.495 1.00 93.12 312 ASP A C 1
ATOM 2524 O O . ASP A 1 312 ? 6.527 -2.903 22.825 1.00 93.12 312 ASP A O 1
ATOM 2528 N N . GLU A 1 313 ? 4.764 -2.641 21.469 1.00 91.25 313 GLU A N 1
ATOM 2529 C CA . GLU A 1 313 ? 5.071 -3.800 20.628 1.00 91.25 313 GLU A CA 1
ATOM 2530 C C . GLU A 1 313 ? 6.386 -3.617 19.857 1.00 91.25 313 GLU A C 1
ATOM 2532 O O . GLU A 1 313 ? 7.181 -4.550 19.761 1.00 91.25 313 GLU A O 1
ATOM 2537 N N . ILE A 1 314 ? 6.673 -2.409 19.356 1.00 89.56 314 ILE A N 1
ATOM 2538 C CA . ILE A 1 314 ? 7.959 -2.091 18.715 1.00 89.56 314 ILE A CA 1
ATOM 2539 C C . ILE A 1 314 ? 9.119 -2.264 19.703 1.00 89.56 314 ILE A C 1
ATOM 2541 O O . ILE A 1 314 ? 10.151 -2.824 19.336 1.00 89.56 314 ILE A O 1
ATOM 2545 N N . ARG A 1 315 ? 8.963 -1.836 20.963 1.00 87.00 315 ARG A N 1
ATOM 2546 C CA . ARG A 1 315 ? 10.000 -2.004 22.000 1.00 87.00 315 ARG A CA 1
ATOM 2547 C C . ARG A 1 315 ? 10.313 -3.477 22.268 1.00 87.00 315 ARG A C 1
ATOM 2549 O O . ARG A 1 315 ? 11.472 -3.822 22.493 1.00 87.00 315 ARG A O 1
ATOM 2556 N N . GLN A 1 316 ? 9.304 -4.343 22.191 1.00 84.62 316 GLN A N 1
ATOM 2557 C CA . GLN A 1 316 ? 9.457 -5.790 22.367 1.00 84.62 316 GLN A CA 1
ATOM 2558 C C . GLN A 1 316 ? 10.150 -6.485 21.181 1.00 84.62 316 GLN A C 1
ATOM 2560 O O . GLN A 1 316 ? 10.646 -7.598 21.346 1.00 84.62 316 GLN A O 1
ATOM 2565 N N . LEU A 1 317 ? 10.256 -5.842 20.008 1.00 77.44 317 LEU A N 1
ATOM 2566 C CA . LEU A 1 317 ? 10.981 -6.386 18.846 1.00 77.44 317 LEU A CA 1
ATOM 2567 C C . LEU A 1 317 ? 12.511 -6.422 19.023 1.00 77.44 317 LEU A C 1
ATOM 2569 O O . LEU A 1 317 ? 13.199 -6.936 18.143 1.00 77.44 317 LEU A O 1
ATOM 2573 N N . GLY A 1 318 ? 13.040 -5.933 20.151 1.00 57.50 318 GLY A N 1
ATOM 2574 C CA . GLY A 1 318 ? 14.396 -6.261 20.594 1.00 57.50 318 GLY A CA 1
ATOM 2575 C C . GLY A 1 318 ? 15.468 -5.202 20.347 1.00 57.50 318 GLY A C 1
ATOM 2576 O O . GLY A 1 318 ? 16.535 -5.547 19.857 1.00 57.50 318 GLY A O 1
ATOM 2577 N N . PHE A 1 319 ? 15.238 -3.949 20.761 1.00 49.81 319 PHE A N 1
ATOM 2578 C CA . PHE A 1 319 ? 16.325 -2.997 21.058 1.00 49.81 319 PHE A CA 1
ATOM 2579 C C . PHE A 1 319 ? 16.008 -2.145 22.299 1.00 49.81 319 PHE A C 1
ATOM 2581 O O . PHE A 1 319 ? 15.790 -0.941 22.219 1.00 49.81 319 PHE A O 1
ATOM 2588 N N . PHE A 1 320 ? 16.001 -2.812 23.454 1.00 41.84 320 PHE A N 1
ATOM 2589 C CA . PHE A 1 320 ? 16.447 -2.280 24.747 1.00 41.84 320 PHE A CA 1
ATOM 2590 C C . PHE A 1 320 ? 17.140 -3.428 25.495 1.00 41.84 320 PHE A C 1
ATOM 2592 O O . PHE A 1 320 ? 16.602 -4.000 26.440 1.00 41.84 320 PHE A O 1
ATOM 2599 N N . SER A 1 321 ? 18.319 -3.804 25.007 1.00 34.53 321 SER A N 1
ATOM 2600 C CA . SER A 1 321 ? 19.334 -4.550 25.754 1.00 34.53 321 SER A CA 1
ATOM 2601 C C . SER A 1 321 ? 20.690 -3.969 25.416 1.00 34.53 321 SER A C 1
ATOM 2603 O O . SER A 1 321 ? 20.956 -3.891 24.192 1.00 34.53 321 SER A O 1
#

pLDDT: mean 76.97, std 15.59, range [24.69, 97.25]

Radius of gyration: 20.96 Å; chains: 1; bounding box: 48×47×59 Å

Foldseek 3Di:
DCVVVVVQAQDWDCDPVRDIDGFHHDDDDDDPPCQAVVQVVDPQAAEEEEPVQVVSGDHDPVRYDYDYDPPDQAQAVVLLVVVLVPDPDLEEYEYREDQSSLLSNQVNCQVSVHHYAYDYPDLQDCSNAAQWRQHQDPNDTDTHGTHGHGDDDQLLLVLQCLLQVVVVHDGDRRSLSSLLSVLLQLLLCCCLQVVPDFDFAADDPVVLLVLLCVRPNPCSVVLNVLVVLQLPQDPDPSVVVNVVCVVVSVVCVVVSVVVSLVSLVLVVCVVDDLVVSLVSQQNSVSNHNDDDSLVVCNSVRRNNRSSVVSSVVSPVSDPPD

Sequence (321 aa):
MWKLFDEIVGKTIKCECGRVHIVPKIDFVFEDGISKNLGSFFKDEIFIADKNTFPLVDVPGERVIVLNDSERVLATMDRVKEVLKLLKEKKDLVSIGSGSLTDIARYASFLIGKNFSCFPTAPSVDAYTSSVSALIENGLKKTLKAVPPKRVEHIISHFLEMYYEMNGRIPLLHGLQVAMGTFVSIKAYEVILEDIPLRKSKISQEERENFLYETFGEKAKGFLEIYEKKRKKRNVDLASLKRVISPTYLEFKDTLLEHLKLLNLGELFSKFDLEFFRKAVIFSNSIRERYTVLDLLEELGILEDFSHFVIDEIRQLGFFS